Protein AF-D7G0R8-F1 (afdb_monomer)

Secondary structure (DSSP, 8-state):
---HHHHHHHHHHTT-HHHHHHHHHHHHT-HHHHHHHHTT-SS--EEEEEEGGGEEEEEE-SSPBPTT-EEEEE-HHHHGGGBHHHHHHHHHHH-HHHHHHHHHHHHHS-SS-HHHHHHHHHHHHHHHHHHHHHHHHHH---------S--------------TTHHHHHHHHHHHS-TTSPPPGGG--HHHHHTTTT-HHHHHHHHHHHHHHHHHHHHTT-TT--TT--------BTTB---TTS--HHHHHHHHHHHHHH-EE-TTS-SEE--TTGGGPEE-S-SSS--EESSSSS--EEEEEETTTTEEEEEESS-B--------

InterPro domains:
  IPR046341 SET domain superfamily [SSF82199] (47-321)
  IPR050600 SETD3/SETD6 methyltransferase [PTHR13271] (59-321)

Solvent-accessible surface area (backbone atoms only — not comparable to full-atom values): 18578 Å² total; per-residue (Å²): 135,80,57,36,53,57,50,34,40,50,49,30,39,75,75,37,72,38,38,27,44,30,31,47,35,48,62,70,76,25,62,58,38,55,52,52,33,53,72,63,32,87,60,42,31,51,33,68,42,80,41,79,62,70,28,49,30,30,30,37,23,86,49,62,47,47,53,72,37,64,60,45,45,44,37,43,89,69,22,44,88,45,17,14,61,47,33,41,54,49,32,56,76,70,37,45,69,58,49,54,49,44,42,55,47,39,57,69,67,71,82,62,65,32,85,63,51,34,33,53,52,37,28,23,49,52,54,47,55,50,51,47,53,47,46,57,72,73,64,53,73,76,77,81,70,75,84,75,88,84,76,86,73,76,81,73,72,76,72,65,77,72,64,75,59,51,24,54,54,45,42,57,50,55,53,69,65,39,88,72,38,80,66,50,67,61,66,52,49,71,78,58,45,57,78,30,75,90,42,76,60,40,60,51,36,51,52,50,32,51,53,54,44,49,49,48,29,59,74,70,66,61,74,89,67,70,100,78,71,90,75,79,78,64,66,79,45,86,92,50,78,56,62,84,79,77,72,52,63,65,53,51,39,47,37,42,40,50,47,74,77,41,37,47,75,48,88,80,71,77,44,51,22,40,40,74,76,64,54,28,47,37,80,14,74,50,75,98,68,79,24,25,11,59,60,96,50,47,38,36,25,36,73,47,70,40,76,91,74,53,24,41,35,34,27,24,71,37,70,38,72,38,54,78,73,76,85,127

Foldseek 3Di:
DDQQVLVLLVLLCVADDLSVLVSVLCVPQPPVQSVVQSVLDSHQQWHWDQDAQLGIAIAGAQDWDAAFRFRGKFFCSQWVLFFLVSLLVVCVVQPVVLLVQLLVLLVPLPPDDSVFVSSLLSSLVSLQVLVQVLCCLPPPDPPCPDDPDDDDPPPPPPVVPRDSCVSVSVSLVVSQPRPSYDHQLLLDDPVRLVVCVPPPVSVVSVSVNVSLLSSVCSSLVVPDDDPDDPPQPFPPDPPDRPPSPGADSNSSSSSSSSQVQQWDAAVLLSGTGHRPPVSSFDAAADDDARATDNPPHHRQWHWHADNVRSIIIIGGNRIGHHPPPPDD

Mean predicted aligned error: 10.25 Å

Structure (mmCIF, N/CA/C/O backbone):
data_AF-D7G0R8-F1
#
_entry.id   AF-D7G0R8-F1
#
loop_
_atom_site.group_PDB
_atom_site.id
_atom_site.type_symbol
_atom_site.label_atom_id
_atom_site.label_alt_id
_atom_site.label_comp_id
_atom_site.label_asym_id
_atom_site.label_entity_id
_atom_site.label_seq_id
_atom_site.pdbx_PDB_ins_code
_atom_site.Cartn_x
_atom_site.Cartn_y
_atom_site.Cartn_z
_atom_site.occupancy
_atom_site.B_iso_or_equiv
_atom_site.auth_seq_id
_atom_site.auth_comp_id
_atom_site.auth_asym_id
_atom_site.auth_atom_id
_atom_site.pdbx_PDB_model_num
ATOM 1 N N . MET A 1 1 ? -11.838 -16.831 27.123 1.00 48.09 1 MET A N 1
ATOM 2 C CA . MET A 1 1 ? -12.321 -15.701 26.299 1.00 48.09 1 MET A CA 1
ATOM 3 C C . MET A 1 1 ? -11.105 -15.094 25.609 1.00 48.09 1 MET A C 1
ATOM 5 O O . MET A 1 1 ? -10.097 -14.931 26.282 1.00 48.09 1 MET A O 1
ATOM 9 N N . GLY A 1 2 ? -11.125 -14.890 24.288 1.00 57.91 2 GLY A N 1
ATOM 10 C CA . GLY A 1 2 ? -9.989 -14.291 23.564 1.00 57.91 2 GLY A CA 1
ATOM 11 C C . GLY A 1 2 ? -9.926 -12.772 23.756 1.00 57.91 2 GLY A C 1
ATOM 12 O O . GLY A 1 2 ? -10.962 -12.159 24.001 1.00 57.91 2 GLY A O 1
ATOM 13 N N . THR A 1 3 ? -8.737 -12.167 23.645 1.00 69.56 3 THR A N 1
ATOM 14 C CA . THR A 1 3 ? -8.584 -10.699 23.674 1.00 69.56 3 THR A CA 1
ATOM 15 C C . THR A 1 3 ? -9.305 -10.062 22.474 1.00 69.56 3 THR A C 1
ATOM 17 O O . THR A 1 3 ? -9.367 -10.681 21.407 1.00 69.56 3 THR A O 1
ATOM 20 N N . PRO A 1 4 ? -9.864 -8.846 22.576 1.00 63.88 4 PRO A N 1
ATOM 21 C CA . PRO A 1 4 ? -10.607 -8.254 21.457 1.00 63.88 4 PRO A CA 1
ATOM 22 C C . PRO A 1 4 ? -9.809 -7.995 20.181 1.00 63.88 4 PRO A C 1
ATOM 24 O O . PRO A 1 4 ? -10.380 -8.095 19.098 1.00 63.88 4 PRO A O 1
ATOM 27 N N . VAL A 1 5 ? -8.488 -7.804 20.266 1.00 68.44 5 VAL A N 1
ATOM 28 C CA . VAL A 1 5 ? -7.611 -7.815 19.080 1.00 68.44 5 VAL A CA 1
ATOM 29 C C . VAL A 1 5 ? -7.695 -9.169 18.364 1.00 68.44 5 VAL A C 1
ATOM 31 O O . VAL A 1 5 ? -7.869 -9.224 17.150 1.00 68.44 5 VAL A O 1
ATOM 34 N N . ARG A 1 6 ? -7.665 -10.286 19.105 1.00 73.12 6 ARG A N 1
ATOM 35 C CA . ARG A 1 6 ? -7.832 -11.633 18.528 1.00 73.12 6 ARG A CA 1
ATOM 36 C C . ARG A 1 6 ? -9.224 -11.845 17.951 1.00 73.12 6 ARG A C 1
ATOM 38 O O . ARG A 1 6 ? -9.353 -12.577 16.977 1.00 73.12 6 ARG A O 1
ATOM 45 N N . ALA A 1 7 ? -10.255 -11.222 18.522 1.00 69.94 7 ALA A N 1
ATOM 46 C CA . ALA A 1 7 ? -11.600 -11.260 17.956 1.00 69.94 7 ALA A CA 1
ATOM 47 C C . ALA A 1 7 ? -11.674 -10.487 16.627 1.00 69.94 7 ALA A C 1
ATOM 49 O O . ALA A 1 7 ? -12.234 -11.003 15.664 1.00 69.94 7 ALA A O 1
ATOM 50 N N . ALA A 1 8 ? -11.060 -9.302 16.536 1.00 68.06 8 ALA A N 1
ATOM 51 C CA . ALA A 1 8 ? -10.985 -8.521 15.300 1.00 68.06 8 ALA A CA 1
ATOM 52 C C . ALA A 1 8 ? -10.169 -9.233 14.206 1.00 68.06 8 ALA A C 1
ATOM 54 O O . ALA A 1 8 ? -10.613 -9.330 13.062 1.00 68.06 8 ALA A O 1
ATOM 55 N N . VAL A 1 9 ? -9.030 -9.829 14.569 1.00 74.75 9 VAL A N 1
ATOM 56 C CA . VAL A 1 9 ? -8.251 -10.707 13.680 1.00 74.75 9 VAL A CA 1
ATOM 57 C C . VAL A 1 9 ? -9.045 -11.970 13.315 1.00 74.75 9 VAL A C 1
ATOM 59 O O . VAL A 1 9 ? -8.986 -12.442 12.187 1.00 74.75 9 VAL A O 1
ATOM 62 N N . GLY A 1 10 ? -9.863 -12.496 14.227 1.00 71.50 10 GLY A N 1
ATOM 63 C CA . GLY A 1 10 ? -10.796 -13.584 13.938 1.00 71.50 10 GLY A CA 1
ATOM 64 C C . GLY A 1 10 ? -11.843 -13.210 12.885 1.00 71.50 10 GLY A C 1
ATOM 65 O O . GLY A 1 10 ? -12.133 -14.024 12.016 1.00 71.50 10 GLY A O 1
ATOM 66 N N . ARG A 1 11 ? -12.358 -11.973 12.909 1.00 75.69 11 ARG A N 1
ATOM 67 C CA . ARG A 1 11 ? -13.319 -11.471 11.910 1.00 75.69 11 ARG A CA 1
ATOM 68 C C . ARG A 1 11 ? -12.703 -11.305 10.523 1.00 75.69 11 ARG A C 1
ATOM 70 O O . ARG A 1 11 ? -13.390 -11.583 9.549 1.00 75.69 11 ARG A O 1
ATOM 77 N N . LEU A 1 12 ? -11.415 -10.953 10.419 1.00 78.75 12 LEU A N 1
ATOM 78 C CA . LEU A 1 12 ? -10.703 -10.976 9.131 1.00 78.75 12 LEU A CA 1
ATOM 79 C C . LEU A 1 12 ? -10.803 -12.350 8.454 1.00 78.75 12 LEU A C 1
ATOM 81 O O . LEU A 1 12 ? -10.994 -12.415 7.245 1.00 78.75 12 LEU A O 1
ATOM 85 N N . ARG A 1 13 ? -10.737 -13.450 9.221 1.00 79.81 13 ARG A N 1
ATOM 86 C CA . ARG A 1 13 ? -10.834 -14.809 8.658 1.00 79.81 13 ARG A CA 1
ATOM 87 C C . ARG A 1 13 ? -12.159 -15.075 7.947 1.00 79.81 13 ARG A C 1
ATOM 89 O O . ARG A 1 13 ? -12.192 -15.877 7.021 1.00 79.81 13 ARG A O 1
ATOM 96 N N . ALA A 1 14 ? -13.230 -14.394 8.352 1.00 79.81 14 ALA A N 1
ATOM 97 C CA . ALA A 1 14 ? -14.544 -14.541 7.739 1.00 79.81 14 ALA A CA 1
ATOM 98 C C . ALA A 1 14 ? -14.659 -13.848 6.368 1.00 79.81 14 ALA A C 1
ATOM 100 O O . ALA A 1 14 ? -15.627 -14.091 5.656 1.00 79.81 14 ALA A O 1
ATOM 101 N N . LEU A 1 15 ? -13.690 -13.007 5.977 1.00 79.31 15 LEU A N 1
ATOM 102 C CA . LEU A 1 15 ? -13.752 -12.248 4.721 1.00 79.31 15 LEU A CA 1
ATOM 103 C C . LEU A 1 15 ? -13.270 -13.036 3.492 1.00 79.31 15 LEU A C 1
ATOM 105 O O . LEU A 1 15 ? -13.460 -12.570 2.373 1.00 79.31 15 LEU A O 1
ATOM 109 N N . GLY A 1 16 ? -12.653 -14.207 3.683 1.00 81.94 16 GLY A N 1
ATOM 110 C CA . GLY A 1 16 ? -12.165 -15.056 2.594 1.00 81.94 16 GLY A CA 1
ATOM 111 C C . GLY A 1 16 ? -10.819 -15.727 2.893 1.00 81.94 16 GLY A C 1
ATOM 112 O O . GLY A 1 16 ? -10.212 -15.481 3.940 1.00 81.94 16 GLY A O 1
ATOM 113 N N . PRO A 1 17 ? -10.314 -16.577 1.979 1.00 78.69 17 PRO A N 1
ATOM 114 C CA . PRO A 1 17 ? -9.100 -17.364 2.201 1.00 78.69 17 PRO A CA 1
ATOM 115 C C . PRO A 1 17 ? -7.839 -16.500 2.352 1.00 78.69 17 PRO A C 1
ATOM 117 O O . PRO A 1 17 ? -7.045 -16.742 3.263 1.00 78.69 17 PRO A O 1
ATOM 120 N N . HIS A 1 18 ? -7.668 -15.457 1.530 1.00 80.38 18 HIS A N 1
ATOM 121 C CA . HIS A 1 18 ? -6.533 -14.533 1.652 1.00 80.38 18 HIS A CA 1
ATOM 122 C C . HIS A 1 18 ? -6.604 -13.715 2.946 1.00 80.38 18 HIS A C 1
ATOM 124 O O . HIS A 1 18 ? -5.601 -13.576 3.647 1.00 80.38 18 HIS A O 1
ATOM 130 N N . ALA A 1 19 ? -7.803 -13.266 3.331 1.00 83.06 19 ALA A N 1
ATOM 131 C CA . ALA A 1 19 ? -8.023 -12.560 4.591 1.00 83.06 19 ALA A CA 1
ATOM 132 C C . ALA A 1 19 ? -7.752 -13.448 5.813 1.00 83.06 19 ALA A C 1
ATOM 134 O O . ALA A 1 19 ? -7.160 -12.992 6.793 1.00 83.06 19 ALA A O 1
ATOM 135 N N . SER A 1 20 ? -8.100 -14.736 5.731 1.00 80.12 20 SER A N 1
ATOM 136 C CA . SER A 1 20 ? -7.760 -15.719 6.758 1.00 80.12 20 SER A CA 1
ATOM 137 C C . SER A 1 20 ? -6.258 -15.943 6.865 1.00 80.12 20 SER A C 1
ATOM 139 O O . SER A 1 20 ? -5.714 -15.873 7.966 1.00 80.12 20 SER A O 1
ATOM 141 N N . GLY A 1 21 ? -5.568 -16.140 5.740 1.00 82.38 21 GLY A N 1
ATOM 142 C CA . GLY A 1 21 ? -4.112 -16.251 5.751 1.00 82.38 21 GLY A CA 1
ATOM 143 C C . GLY A 1 21 ? -3.446 -14.992 6.318 1.00 82.38 21 GLY A C 1
ATOM 144 O O . GLY A 1 21 ? -2.457 -15.086 7.040 1.00 82.38 21 GLY A O 1
ATOM 145 N N . PHE A 1 22 ? -3.992 -13.804 6.039 1.00 85.75 22 PHE A N 1
ATOM 14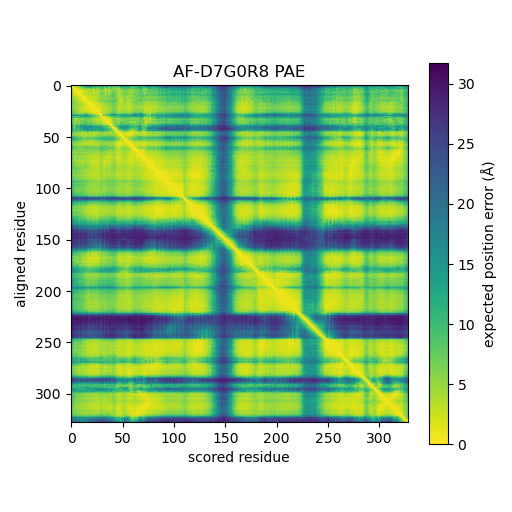6 C CA . PHE A 1 22 ? -3.450 -12.542 6.544 1.00 85.75 22 PHE A CA 1
ATOM 147 C C . PHE A 1 22 ? -3.686 -12.370 8.044 1.00 85.75 22 PHE A C 1
ATOM 149 O O . PHE A 1 22 ? -2.792 -11.929 8.765 1.00 85.75 22 PHE A O 1
ATOM 156 N N . ALA A 1 23 ? -4.844 -12.794 8.547 1.00 82.88 23 ALA A N 1
ATOM 157 C CA . ALA A 1 23 ? -5.108 -12.873 9.978 1.00 82.88 23 ALA A CA 1
ATOM 158 C C . ALA A 1 23 ? -4.114 -13.803 10.696 1.00 82.88 23 ALA A C 1
ATOM 160 O O . ALA A 1 23 ? -3.628 -13.486 11.787 1.00 82.88 23 ALA A O 1
ATOM 161 N N . ASP A 1 24 ? -3.774 -14.932 10.072 1.00 80.56 24 ASP A N 1
ATOM 162 C CA . ASP A 1 24 ? -2.769 -15.859 10.589 1.00 80.56 24 ASP A CA 1
ATOM 163 C C . ASP A 1 24 ? -1.362 -15.253 10.515 1.00 80.56 24 ASP A C 1
ATOM 165 O O . ASP A 1 24 ? -0.614 -15.339 11.488 1.00 80.56 24 ASP A O 1
ATOM 169 N N . TYR A 1 25 ? -1.025 -14.536 9.437 1.00 82.06 25 TYR A N 1
ATOM 170 C CA . TYR A 1 25 ? 0.220 -13.769 9.334 1.00 82.06 25 TYR A CA 1
ATOM 171 C C . TYR A 1 25 ? 0.365 -12.760 10.480 1.00 82.06 25 TYR A C 1
ATOM 173 O O . TYR A 1 25 ? 1.386 -12.776 11.172 1.00 82.06 25 TYR A O 1
ATOM 181 N N . LEU A 1 26 ? -0.668 -11.949 10.737 1.00 81.19 26 LEU A N 1
ATOM 182 C CA . LEU A 1 26 ? -0.690 -10.991 11.847 1.00 81.19 26 LEU A CA 1
ATOM 183 C C . LEU A 1 26 ? -0.623 -11.679 13.223 1.00 81.19 26 LEU A C 1
ATOM 185 O O . LEU A 1 26 ? -0.097 -11.123 14.182 1.00 81.19 26 LEU A O 1
ATOM 189 N N . SER A 1 27 ? -1.139 -12.903 13.343 1.00 75.00 27 SER A N 1
ATOM 190 C CA . SER A 1 27 ? -1.113 -13.652 14.605 1.00 75.00 27 SER A CA 1
ATOM 191 C C . SER A 1 27 ? 0.239 -14.323 14.872 1.00 75.00 27 SER A C 1
ATOM 193 O O . SER A 1 27 ? 0.693 -14.371 16.017 1.00 75.00 27 SER A O 1
ATOM 195 N N . CYS A 1 28 ? 0.875 -14.867 13.833 1.00 71.94 28 CYS A N 1
ATOM 196 C CA . CYS A 1 28 ? 2.068 -15.705 13.942 1.00 71.94 28 CYS A CA 1
ATOM 197 C C . CYS A 1 28 ? 3.370 -14.916 13.798 1.00 71.94 28 CYS A C 1
ATOM 199 O O . CYS A 1 28 ? 4.315 -15.154 14.550 1.00 71.94 28 CYS A O 1
ATOM 201 N N . ASN A 1 29 ? 3.432 -13.981 12.849 1.00 64.75 29 ASN A N 1
ATOM 202 C CA . ASN A 1 29 ? 4.682 -13.307 12.489 1.00 64.75 29 ASN A CA 1
ATOM 203 C C . ASN A 1 29 ? 4.886 -11.996 13.239 1.00 64.75 29 ASN A C 1
ATOM 205 O O . ASN A 1 29 ? 5.984 -11.446 13.257 1.00 64.75 29 ASN A O 1
ATOM 209 N N . THR A 1 30 ? 3.844 -11.493 13.895 1.00 62.12 30 THR A N 1
ATOM 210 C CA . THR A 1 30 ? 3.886 -10.180 14.519 1.00 62.12 30 THR A CA 1
ATOM 211 C C . THR A 1 30 ? 3.282 -10.272 15.915 1.00 62.12 30 THR A C 1
ATOM 213 O O . THR A 1 30 ? 2.297 -9.623 16.249 1.00 62.12 30 THR A O 1
ATOM 216 N N . LYS A 1 31 ? 3.956 -11.019 16.808 1.00 65.69 31 LYS A N 1
ATOM 217 C CA . LYS A 1 31 ? 3.723 -10.906 18.266 1.00 65.69 31 LYS A CA 1
ATOM 218 C C . LYS A 1 31 ? 3.664 -9.435 18.697 1.00 65.69 31 LYS A C 1
ATOM 220 O O . LYS A 1 31 ? 2.847 -9.072 19.531 1.00 65.69 31 LYS A O 1
ATOM 225 N N . GLY A 1 32 ? 4.484 -8.595 18.059 1.00 66.81 32 GLY A N 1
ATOM 226 C CA . GLY A 1 32 ? 4.461 -7.147 18.225 1.00 66.81 32 GLY A CA 1
ATOM 227 C C . GLY A 1 32 ? 3.170 -6.464 17.761 1.00 66.81 32 GLY A C 1
ATOM 228 O O . GLY A 1 32 ? 2.811 -5.472 18.368 1.00 66.81 32 GLY A O 1
ATOM 229 N N . PHE A 1 33 ? 2.460 -6.952 16.738 1.00 78.44 33 PHE A N 1
ATOM 230 C CA . PHE A 1 33 ? 1.178 -6.378 16.309 1.00 78.44 33 PHE A CA 1
ATOM 231 C C . PHE A 1 33 ? 0.087 -6.661 17.338 1.00 78.44 33 PHE A C 1
ATOM 233 O O . PHE A 1 33 ? -0.571 -5.728 17.786 1.00 78.44 33 PHE A O 1
ATOM 240 N N . LEU A 1 34 ? -0.075 -7.919 17.764 1.00 76.62 34 LEU A N 1
ATOM 241 C CA . LEU A 1 34 ? -1.048 -8.247 18.809 1.00 76.62 34 LEU A CA 1
ATOM 242 C C . LEU A 1 34 ? -0.718 -7.511 20.112 1.00 76.62 34 LEU A C 1
ATOM 244 O O . LEU A 1 34 ? -1.582 -6.823 20.639 1.00 76.62 34 LEU A O 1
ATOM 248 N N . ALA A 1 35 ? 0.537 -7.563 20.571 1.00 75.19 35 ALA A N 1
ATOM 249 C CA . ALA A 1 35 ? 0.954 -6.887 21.799 1.00 75.19 35 ALA A CA 1
ATOM 250 C C . ALA A 1 35 ? 0.784 -5.359 21.719 1.00 75.19 35 ALA A C 1
ATOM 252 O O . ALA A 1 35 ? 0.208 -4.761 22.622 1.00 75.19 35 ALA A O 1
ATOM 253 N N . ALA A 1 36 ? 1.215 -4.722 20.621 1.00 72.38 36 ALA A N 1
ATOM 254 C CA . ALA A 1 36 ? 1.102 -3.269 20.472 1.00 72.38 36 ALA A CA 1
ATOM 255 C C . ALA A 1 36 ? -0.351 -2.787 20.475 1.00 72.38 36 ALA A C 1
ATOM 257 O O . ALA A 1 36 ? -0.595 -1.656 20.886 1.00 72.38 36 ALA A O 1
ATOM 258 N N . ASN A 1 37 ? -1.295 -3.617 20.019 1.00 77.06 37 ASN A N 1
ATOM 259 C CA . ASN A 1 37 ? -2.714 -3.272 19.965 1.00 77.06 37 ASN A CA 1
ATOM 260 C C . ASN A 1 37 ? -3.510 -3.751 21.189 1.00 77.06 37 ASN A C 1
ATOM 262 O O . ASN A 1 37 ? -4.550 -3.170 21.482 1.00 77.06 37 ASN A O 1
ATOM 266 N N . GLU A 1 38 ? -3.029 -4.751 21.935 1.00 77.38 38 GLU A N 1
ATOM 267 C CA . GLU A 1 38 ? -3.592 -5.127 23.243 1.00 77.38 38 GLU A CA 1
ATOM 268 C C . GLU A 1 38 ? -3.424 -3.988 24.268 1.00 77.38 38 GLU A C 1
ATOM 270 O O . GLU A 1 38 ? -4.281 -3.807 25.127 1.00 77.38 38 GLU A O 1
ATOM 275 N N . GLU A 1 39 ? -2.379 -3.164 24.130 1.00 71.31 39 GLU A N 1
ATOM 276 C CA . GLU A 1 39 ? -2.154 -1.964 24.953 1.00 71.31 39 GLU A CA 1
ATOM 277 C C . GLU A 1 39 ? -3.108 -0.798 24.648 1.00 71.31 39 GLU A C 1
ATOM 279 O O . GLU A 1 39 ? -3.275 0.088 25.483 1.00 71.31 39 GLU A O 1
ATOM 284 N N . ILE A 1 40 ? -3.696 -0.753 23.448 1.00 63.88 40 ILE A N 1
ATOM 285 C CA . ILE A 1 40 ? -4.511 0.389 23.002 1.00 63.88 40 ILE A CA 1
ATOM 286 C C . ILE A 1 40 ? -5.874 0.387 23.698 1.00 63.88 40 ILE A C 1
ATOM 288 O O . ILE A 1 40 ? -6.413 1.444 24.011 1.00 63.88 40 ILE A O 1
ATOM 292 N N . SER A 1 41 ? -6.437 -0.792 23.968 1.00 58.75 41 SER A N 1
ATOM 293 C CA . SER A 1 41 ? -7.666 -0.936 24.746 1.00 58.75 41 SER A CA 1
ATOM 294 C C . SER A 1 41 ? -7.948 -2.406 25.041 1.00 58.75 41 SER A C 1
ATOM 296 O O . SER A 1 41 ? -7.686 -3.277 24.210 1.00 58.75 41 SER A O 1
ATOM 298 N N . GLU A 1 42 ? -8.646 -2.666 26.149 1.00 58.81 42 GLU A N 1
ATOM 299 C CA . GLU A 1 42 ? -9.321 -3.947 26.378 1.00 58.81 42 GLU A CA 1
ATOM 300 C C . GLU A 1 42 ? -10.327 -4.285 25.270 1.00 58.81 42 GLU A C 1
ATOM 302 O O . GLU A 1 42 ? -10.692 -5.443 25.156 1.00 58.81 42 GLU A O 1
ATOM 307 N N . SER A 1 43 ? -10.752 -3.329 24.431 1.00 58.28 43 SER A N 1
ATOM 308 C CA . SER A 1 43 ? -11.623 -3.546 23.269 1.00 58.28 43 SER A CA 1
ATOM 309 C C . SER A 1 43 ? -11.051 -2.867 22.021 1.00 58.28 43 SER A C 1
ATOM 311 O O . SER A 1 43 ? -11.230 -1.669 21.796 1.00 58.28 43 SER A O 1
ATOM 313 N N . PHE A 1 44 ? -10.327 -3.641 21.210 1.00 64.75 44 PHE A N 1
ATOM 314 C CA . PHE A 1 44 ? -9.798 -3.190 19.924 1.00 64.75 44 PHE A CA 1
ATOM 315 C C . PHE A 1 44 ? -10.932 -2.615 19.057 1.00 64.75 44 PHE A C 1
ATOM 317 O O . PHE A 1 44 ? -11.878 -3.348 18.746 1.00 64.75 44 PHE A O 1
ATOM 324 N N . PRO A 1 45 ? -10.885 -1.320 18.697 1.00 68.44 45 PRO A N 1
ATOM 325 C CA . PRO A 1 45 ? -12.044 -0.631 18.152 1.00 68.44 45 PRO A CA 1
ATOM 326 C C . PRO A 1 45 ? -12.132 -0.723 16.635 1.00 68.44 45 PRO A C 1
ATOM 328 O O . PRO A 1 45 ? -12.997 -0.067 16.081 1.00 68.44 45 PRO A O 1
ATOM 331 N N . LEU A 1 46 ? -11.264 -1.465 15.943 1.00 83.25 46 LEU A N 1
ATOM 332 C CA . LEU A 1 46 ? -11.284 -1.520 14.482 1.00 83.25 46 LEU A CA 1
ATOM 333 C C . LEU A 1 46 ? -11.618 -2.915 13.972 1.00 83.25 46 LEU A C 1
ATOM 335 O O . LEU A 1 46 ? -11.110 -3.924 14.459 1.00 83.25 46 LEU A O 1
ATOM 339 N N . VAL A 1 47 ? -12.476 -2.969 12.962 1.00 82.94 47 VAL A N 1
ATOM 340 C CA . VAL A 1 47 ? -12.813 -4.200 12.251 1.00 82.94 47 VAL A CA 1
ATOM 341 C C . VAL A 1 47 ? -12.678 -3.933 10.762 1.00 82.94 47 VAL A C 1
ATOM 343 O O . VAL A 1 47 ? -13.194 -2.941 10.257 1.00 82.94 47 VAL A O 1
ATOM 346 N N . ALA A 1 48 ? -11.980 -4.820 10.060 1.00 86.19 48 ALA A N 1
ATOM 347 C CA . ALA A 1 48 ? -11.929 -4.786 8.608 1.00 86.19 48 ALA A CA 1
ATOM 348 C C . ALA A 1 48 ? -13.193 -5.432 8.023 1.00 86.19 48 ALA A C 1
ATOM 350 O O . ALA A 1 48 ? -13.645 -6.468 8.516 1.00 86.19 48 ALA A O 1
ATOM 351 N N . ARG A 1 49 ? -13.738 -4.845 6.959 1.00 84.56 49 ARG A N 1
ATOM 352 C CA . ARG A 1 49 ? -14.907 -5.352 6.227 1.00 84.56 49 ARG A CA 1
ATOM 353 C C . ARG A 1 49 ? -14.696 -5.181 4.729 1.00 84.56 49 ARG A C 1
ATOM 355 O O . ARG A 1 49 ? -13.996 -4.266 4.301 1.00 84.56 49 ARG A O 1
ATOM 362 N N . ARG A 1 50 ? -15.322 -6.040 3.926 1.00 81.19 50 ARG A N 1
ATOM 363 C CA . ARG A 1 50 ? -15.424 -5.840 2.477 1.00 81.19 50 ARG A CA 1
ATOM 364 C C . ARG A 1 50 ? -16.476 -4.764 2.185 1.00 81.19 50 ARG A C 1
ATOM 366 O O . ARG A 1 50 ? -17.588 -4.832 2.700 1.00 81.19 50 ARG A O 1
ATOM 373 N N . SER A 1 51 ? -16.124 -3.773 1.381 1.00 73.56 51 SER A N 1
ATOM 374 C CA . SER A 1 51 ? -16.959 -2.633 1.012 1.00 73.56 51 SER A CA 1
ATOM 375 C C . SER A 1 51 ? -17.029 -2.546 -0.510 1.00 73.56 51 SER A C 1
ATOM 377 O O . SER A 1 51 ? -16.247 -1.816 -1.106 1.00 73.56 51 SER A O 1
ATOM 379 N N . GLY A 1 52 ? -17.935 -3.321 -1.125 1.00 71.75 52 GLY A N 1
ATOM 380 C CA . GLY A 1 52 ? -18.253 -3.313 -2.567 1.00 71.75 52 GLY A CA 1
ATOM 381 C C . GLY A 1 52 ? -17.121 -2.821 -3.482 1.00 71.75 52 GLY A C 1
ATOM 382 O O . GLY A 1 52 ? -16.027 -3.385 -3.486 1.00 71.75 52 GLY A O 1
ATOM 383 N N . ALA A 1 53 ? -17.372 -1.710 -4.182 1.00 69.06 53 ALA A N 1
ATOM 384 C CA . ALA A 1 53 ? -16.440 -1.080 -5.123 1.00 69.06 53 ALA A CA 1
ATOM 385 C C . ALA A 1 53 ? -15.147 -0.503 -4.497 1.00 69.06 53 ALA A C 1
ATOM 387 O O . ALA A 1 53 ? -14.207 -0.189 -5.220 1.00 69.06 53 ALA A O 1
ATOM 388 N N . LYS A 1 54 ? -15.073 -0.344 -3.167 1.00 73.50 54 LYS A N 1
ATOM 389 C CA . LYS A 1 54 ? -13.893 0.172 -2.442 1.00 73.50 54 LYS A CA 1
ATOM 390 C C . LYS A 1 54 ? -12.957 -0.946 -1.954 1.00 73.50 54 LYS A C 1
ATOM 392 O O . LYS A 1 54 ? -11.915 -0.668 -1.366 1.00 73.50 54 LYS A O 1
ATOM 397 N N . GLY A 1 55 ? -13.305 -2.217 -2.167 1.00 83.75 55 GLY A N 1
ATOM 398 C CA . GLY A 1 55 ? -12.502 -3.352 -1.713 1.00 83.75 55 GLY A CA 1
ATOM 399 C C . GLY A 1 55 ? -12.632 -3.582 -0.207 1.00 83.75 55 GLY A C 1
ATOM 400 O O . GLY A 1 55 ? -13.638 -4.124 0.240 1.00 83.75 55 GLY A O 1
ATOM 401 N N . TYR A 1 56 ? -11.626 -3.200 0.582 1.00 86.06 56 TYR A N 1
ATOM 402 C CA . TYR A 1 56 ? -11.619 -3.370 2.043 1.00 86.06 56 TYR A CA 1
ATOM 403 C C . TYR A 1 56 ? -11.701 -2.012 2.749 1.00 86.06 56 TYR A C 1
ATOM 405 O O . TYR A 1 56 ? -11.134 -1.0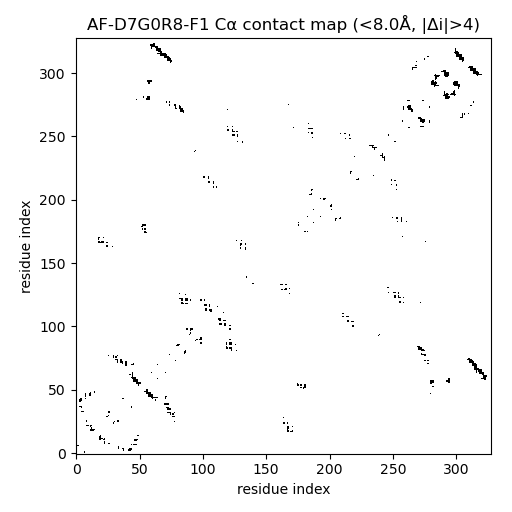33 2.281 1.00 86.06 56 TYR A O 1
ATOM 413 N N . GLY A 1 57 ? -12.411 -1.962 3.877 1.00 88.00 57 GLY A N 1
ATOM 414 C CA . GLY A 1 57 ? -12.575 -0.780 4.721 1.00 88.00 57 GLY A CA 1
ATOM 415 C C . GLY A 1 57 ? -12.334 -1.098 6.195 1.00 88.00 57 GLY A C 1
ATOM 416 O O . GLY A 1 57 ? -12.631 -2.210 6.638 1.00 88.00 57 GLY A O 1
ATOM 417 N N . LEU A 1 58 ? -11.838 -0.126 6.964 1.00 89.19 58 LEU A N 1
ATOM 418 C CA . LEU A 1 58 ? -11.834 -0.181 8.429 1.00 89.19 58 LEU A CA 1
ATOM 419 C C . LEU A 1 58 ? -13.075 0.501 8.999 1.00 89.19 58 LEU A C 1
ATOM 421 O O . LEU A 1 58 ? -13.455 1.585 8.562 1.00 89.19 58 LEU A O 1
ATOM 425 N N . LEU A 1 59 ? -13.662 -0.123 10.013 1.00 86.25 59 LEU A N 1
ATOM 426 C CA . LEU A 1 59 ? -14.878 0.321 10.681 1.00 86.25 59 LEU A CA 1
ATOM 427 C C . LEU A 1 59 ? -14.648 0.406 12.183 1.00 86.25 59 LEU A C 1
ATOM 429 O O . LEU A 1 59 ? -13.863 -0.373 12.733 1.00 86.25 59 LEU A O 1
ATOM 433 N N . CYS A 1 60 ? -15.359 1.315 12.851 1.00 84.81 60 CYS A N 1
ATOM 434 C CA . CYS A 1 60 ? -15.371 1.343 14.306 1.00 84.81 60 CYS A CA 1
ATOM 435 C C . CYS A 1 60 ? -16.198 0.153 14.813 1.00 84.81 60 CYS A C 1
ATOM 437 O O . CYS A 1 60 ? -17.363 -0.009 14.463 1.00 84.81 60 CYS A O 1
ATOM 439 N N . GLY A 1 61 ? -15.573 -0.717 15.597 1.00 78.19 61 GLY A N 1
ATOM 440 C CA . GLY A 1 61 ? -16.168 -1.898 16.196 1.00 78.19 61 GLY A CA 1
ATOM 441 C C . GLY A 1 61 ? -17.241 -1.554 17.236 1.00 78.19 61 GLY A C 1
ATOM 442 O O . GLY A 1 61 ? -17.718 -0.428 17.315 1.00 78.19 61 GLY A O 1
ATOM 443 N N . PRO A 1 62 ? -17.634 -2.511 18.090 1.00 74.69 62 PRO A N 1
ATOM 444 C CA . PRO A 1 62 ? -18.797 -2.350 18.967 1.00 74.69 62 PRO A CA 1
ATOM 445 C C . PRO A 1 62 ? -18.626 -1.287 20.064 1.00 74.69 62 PRO A C 1
ATOM 447 O O . PRO A 1 62 ? -19.605 -0.929 20.718 1.00 74.69 62 PRO A O 1
ATOM 450 N N . ARG A 1 63 ? -17.406 -0.782 20.289 1.00 83.25 63 ARG A N 1
ATOM 451 C CA . ARG A 1 63 ? -17.146 0.304 21.234 1.00 83.25 63 ARG A CA 1
ATOM 452 C C . ARG A 1 63 ? -16.936 1.619 20.469 1.00 83.25 63 ARG A C 1
ATOM 454 O O . ARG A 1 63 ? -16.089 1.634 19.580 1.00 83.25 63 ARG A O 1
ATOM 461 N N . PRO A 1 64 ? -17.597 2.723 20.869 1.00 85.31 64 PRO A N 1
ATOM 462 C CA . PRO A 1 64 ? -17.277 4.046 20.341 1.00 85.31 64 PRO A CA 1
ATOM 463 C C . PRO A 1 64 ? -15.822 4.435 20.619 1.00 85.31 64 PRO A C 1
ATOM 465 O O . PRO A 1 64 ? -15.309 4.185 21.715 1.00 85.31 64 PRO A O 1
ATOM 468 N N . ALA A 1 65 ? -15.195 5.119 19.668 1.00 88.69 65 ALA A N 1
ATOM 469 C CA . ALA A 1 65 ? -13.907 5.777 19.863 1.00 88.69 65 ALA A CA 1
ATOM 470 C C . ALA A 1 65 ? -14.098 7.234 20.293 1.00 88.69 65 ALA A C 1
ATOM 472 O O . ALA A 1 65 ? -15.035 7.895 19.842 1.00 88.69 65 ALA A O 1
ATOM 473 N N . ARG A 1 66 ? -13.208 7.745 21.146 1.00 90.31 66 ARG A N 1
ATOM 474 C CA . ARG A 1 66 ? -13.192 9.162 21.539 1.00 90.31 66 ARG A CA 1
ATOM 475 C C . ARG A 1 66 ? -12.194 9.959 20.711 1.00 90.31 66 ARG A C 1
ATOM 477 O O . ARG A 1 66 ? -11.177 9.423 20.285 1.00 90.31 66 ARG A O 1
ATOM 484 N N . ALA A 1 67 ? -12.438 11.254 20.543 1.00 91.19 67 ALA A N 1
ATOM 485 C CA . ALA A 1 67 ? -11.475 12.163 19.931 1.00 91.19 67 ALA A CA 1
ATOM 486 C C . ALA A 1 67 ? -10.098 12.087 20.628 1.00 91.19 67 ALA A C 1
ATOM 488 O O . ALA A 1 67 ? -10.005 12.074 21.857 1.00 91.19 67 ALA A O 1
ATOM 489 N N . GLY A 1 68 ? -9.026 12.038 19.835 1.00 90.44 68 GLY A N 1
ATOM 490 C CA . GLY A 1 68 ? -7.634 11.901 20.274 1.00 90.44 68 GLY A CA 1
ATOM 491 C C . GLY A 1 68 ? -7.193 10.472 20.611 1.00 90.44 68 GLY A C 1
ATOM 492 O O . GLY A 1 68 ? -6.002 10.241 20.837 1.00 90.44 68 GLY A O 1
ATOM 493 N N . GLU A 1 69 ? -8.118 9.510 20.643 1.00 90.88 69 GLU A N 1
ATOM 494 C CA . GLU A 1 69 ? -7.822 8.119 20.981 1.00 90.88 69 GLU A CA 1
ATOM 495 C C . GLU A 1 69 ? -7.023 7.426 19.867 1.00 90.88 69 GLU A C 1
ATOM 497 O O . GLU A 1 69 ? -7.355 7.539 18.686 1.00 90.88 69 GLU A O 1
ATOM 502 N N . GLU A 1 70 ? -5.977 6.681 20.233 1.00 91.00 70 GLU A N 1
ATOM 503 C CA . GLU A 1 70 ? -5.313 5.765 19.302 1.00 91.00 70 GLU A CA 1
ATOM 504 C C . GLU A 1 70 ? -6.202 4.548 19.050 1.00 91.00 70 GLU A C 1
ATOM 506 O O . GLU A 1 70 ? -6.738 3.954 19.977 1.00 91.00 70 GLU A O 1
ATOM 511 N N . LEU A 1 71 ? -6.352 4.167 17.786 1.00 89.19 71 LEU A N 1
ATOM 512 C CA . LEU A 1 71 ? -7.222 3.072 17.355 1.00 89.19 71 LEU A CA 1
ATOM 513 C C . LEU A 1 71 ? -6.431 1.881 16.813 1.00 89.19 71 LEU A C 1
ATOM 515 O O . LEU A 1 71 ? -6.912 0.750 16.852 1.00 89.19 71 LEU A O 1
ATOM 519 N N . LEU A 1 72 ? -5.229 2.141 16.296 1.00 90.62 72 LEU A N 1
ATOM 520 C CA . LEU A 1 72 ? -4.339 1.151 15.699 1.00 90.62 72 LEU A CA 1
ATOM 521 C C . LEU A 1 72 ? -2.884 1.557 15.908 1.00 90.62 72 LEU A C 1
ATOM 523 O O . LEU A 1 72 ? -2.543 2.729 15.750 1.00 90.62 72 LEU A O 1
ATOM 527 N N . ARG A 1 73 ? -2.022 0.572 16.167 1.00 91.12 73 ARG A N 1
ATOM 528 C CA . ARG A 1 73 ? -0.561 0.688 16.085 1.00 91.12 73 ARG A CA 1
ATOM 529 C C . ARG A 1 73 ? -0.013 -0.408 15.179 1.00 91.12 73 ARG A C 1
ATOM 531 O O . ARG A 1 73 ? -0.228 -1.595 15.428 1.00 91.12 73 ARG A O 1
ATOM 538 N N . VAL A 1 74 ? 0.747 -0.028 14.159 1.00 90.81 74 VAL A N 1
ATOM 539 C CA . VAL A 1 74 ? 1.427 -0.964 13.259 1.00 90.81 74 VAL A CA 1
ATOM 540 C C . VAL A 1 74 ? 2.936 -0.906 13.520 1.00 90.81 74 VAL A C 1
ATOM 542 O O . VAL A 1 74 ? 3.577 0.095 13.194 1.00 90.81 74 VAL A O 1
ATOM 545 N N . PRO A 1 75 ? 3.531 -1.947 14.134 1.00 90.19 75 PRO A N 1
ATOM 546 C CA . PRO A 1 75 ? 4.954 -1.957 14.449 1.00 90.19 75 PRO A CA 1
ATOM 547 C C . PRO A 1 75 ? 5.853 -2.137 13.217 1.00 90.19 75 PRO A C 1
ATOM 549 O O . PRO A 1 75 ? 5.423 -2.761 12.244 1.00 90.19 75 PRO A O 1
ATOM 552 N N . PRO A 1 76 ? 7.131 -1.704 13.297 1.00 89.94 76 PRO A N 1
ATOM 553 C CA . PRO A 1 76 ? 8.116 -1.835 12.218 1.00 89.94 76 PRO A CA 1
ATOM 554 C C . PRO A 1 76 ? 8.173 -3.219 11.575 1.00 89.94 76 PRO A C 1
ATOM 556 O O . PRO A 1 76 ? 8.205 -3.337 10.357 1.00 89.94 76 PRO A O 1
ATOM 559 N N . ALA A 1 77 ? 8.120 -4.282 12.381 1.00 87.38 77 ALA A N 1
ATOM 560 C CA . ALA A 1 77 ? 8.183 -5.660 11.891 1.00 87.38 77 ALA A CA 1
ATOM 561 C C . ALA A 1 77 ? 7.053 -6.027 10.907 1.00 87.38 77 ALA A C 1
ATOM 563 O O . ALA A 1 77 ? 7.207 -6.972 10.140 1.00 87.38 77 ALA A O 1
ATOM 564 N N . VAL A 1 78 ? 5.925 -5.306 10.932 1.00 87.62 78 VAL A N 1
ATOM 565 C CA . VAL A 1 78 ? 4.791 -5.536 10.027 1.00 87.62 78 VAL A CA 1
ATOM 566 C C . VAL A 1 78 ? 4.978 -4.789 8.707 1.00 87.62 78 VAL A C 1
ATOM 568 O O . VAL A 1 78 ? 4.681 -5.361 7.664 1.00 87.62 78 VAL A O 1
ATOM 571 N N . TRP A 1 79 ? 5.441 -3.534 8.741 1.00 90.88 79 TRP A N 1
ATOM 572 C CA . TRP A 1 79 ? 5.419 -2.637 7.577 1.00 90.88 79 TRP A CA 1
ATOM 573 C C . TRP A 1 79 ? 6.781 -2.459 6.892 1.00 90.88 79 TRP A C 1
ATOM 575 O O . TRP A 1 79 ? 6.821 -2.300 5.676 1.00 90.88 79 TRP A O 1
ATOM 585 N N . LEU A 1 80 ? 7.904 -2.569 7.618 1.00 89.12 80 LEU A N 1
ATOM 586 C CA . LEU A 1 80 ? 9.248 -2.449 7.033 1.00 89.12 80 LEU A CA 1
ATOM 587 C C . LEU A 1 80 ? 9.493 -3.404 5.856 1.00 89.12 80 LEU A C 1
ATOM 589 O O . LEU A 1 80 ? 10.116 -2.972 4.894 1.00 89.12 80 LEU A O 1
ATOM 593 N N . PRO A 1 81 ? 9.009 -4.666 5.847 1.00 89.88 81 PRO A N 1
ATOM 594 C CA . PRO A 1 81 ? 9.179 -5.541 4.683 1.00 89.88 81 PRO A CA 1
ATOM 595 C C . PRO A 1 81 ? 8.515 -5.033 3.393 1.00 89.88 81 PRO A C 1
ATOM 597 O O . PRO A 1 81 ? 8.749 -5.611 2.332 1.00 89.88 81 PRO A O 1
ATOM 600 N N . TYR A 1 82 ? 7.683 -3.994 3.489 1.00 91.25 82 TYR A N 1
ATOM 601 C CA . TYR A 1 82 ? 6.937 -3.390 2.392 1.00 91.25 82 TYR A CA 1
ATOM 602 C C . TYR A 1 82 ? 7.248 -1.895 2.220 1.00 91.25 82 TYR A C 1
ATOM 604 O O . TYR A 1 82 ? 6.438 -1.171 1.641 1.00 91.25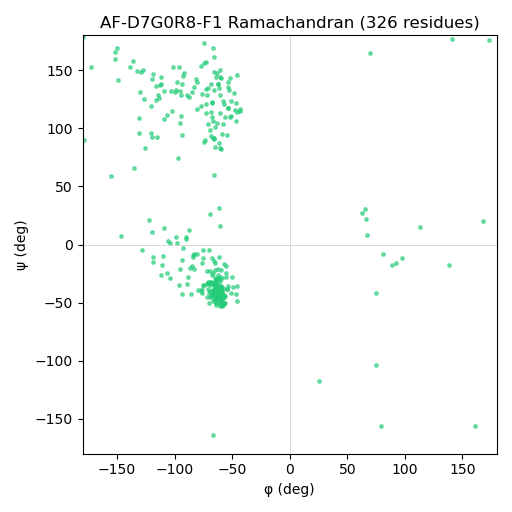 82 TYR A O 1
ATOM 612 N N . CYS A 1 83 ? 8.396 -1.415 2.716 1.00 93.31 83 CYS A N 1
ATOM 613 C CA . CYS A 1 83 ? 8.871 -0.058 2.444 1.00 93.31 83 CYS A CA 1
ATOM 614 C C . CYS A 1 83 ? 9.972 -0.022 1.380 1.00 93.31 83 CYS A C 1
ATOM 616 O O . CYS A 1 83 ? 10.730 -0.981 1.191 1.00 93.31 83 CYS A O 1
ATOM 618 N N . ALA A 1 84 ? 10.062 1.110 0.686 1.00 93.12 84 ALA A N 1
ATOM 619 C CA . ALA A 1 84 ? 11.011 1.316 -0.396 1.00 93.12 84 ALA A CA 1
ATOM 620 C C . ALA A 1 84 ? 12.470 1.178 0.064 1.00 93.12 84 ALA A C 1
ATOM 622 O O . ALA A 1 84 ? 13.275 0.546 -0.617 1.00 93.12 84 ALA A O 1
ATOM 623 N N . GLU A 1 85 ? 12.811 1.654 1.259 1.00 92.25 85 GLU A N 1
ATOM 624 C CA . GLU A 1 85 ? 14.175 1.605 1.803 1.00 92.25 85 GLU A CA 1
ATOM 625 C C . GLU A 1 85 ? 14.582 0.171 2.142 1.00 92.25 85 GLU A C 1
ATOM 627 O O . GLU A 1 85 ? 15.749 -0.204 2.023 1.00 92.25 85 GLU A O 1
ATOM 632 N N . ALA A 1 86 ? 13.638 -0.655 2.597 1.00 91.06 86 ALA A N 1
ATOM 633 C CA . ALA A 1 86 ? 13.901 -2.069 2.823 1.00 91.06 86 ALA A CA 1
ATOM 634 C C . ALA A 1 86 ? 14.096 -2.814 1.500 1.00 91.06 86 ALA A C 1
ATOM 636 O O . ALA A 1 86 ? 15.028 -3.613 1.404 1.00 91.06 86 ALA A O 1
ATOM 637 N N . ALA A 1 87 ? 13.277 -2.525 0.483 1.00 91.75 87 ALA A N 1
ATOM 638 C CA . ALA A 1 87 ? 13.443 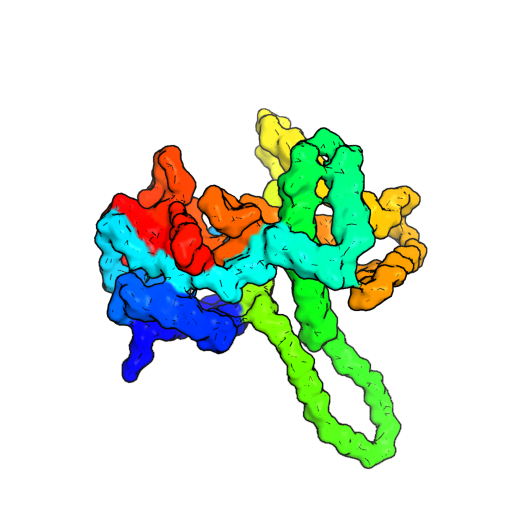-3.097 -0.852 1.00 91.75 87 ALA A CA 1
ATOM 639 C C . ALA A 1 87 ? 14.804 -2.717 -1.458 1.00 91.75 87 ALA A C 1
ATOM 641 O O . ALA A 1 87 ? 15.527 -3.588 -1.938 1.00 91.75 87 ALA A O 1
ATOM 642 N N . VAL A 1 88 ? 15.205 -1.446 -1.342 1.00 92.62 88 VAL A N 1
ATOM 643 C CA . VAL A 1 88 ? 16.526 -0.963 -1.771 1.00 92.62 88 VAL A CA 1
ATOM 644 C C . VAL A 1 88 ? 17.644 -1.673 -1.015 1.00 92.62 88 VAL A C 1
ATOM 646 O O . VAL A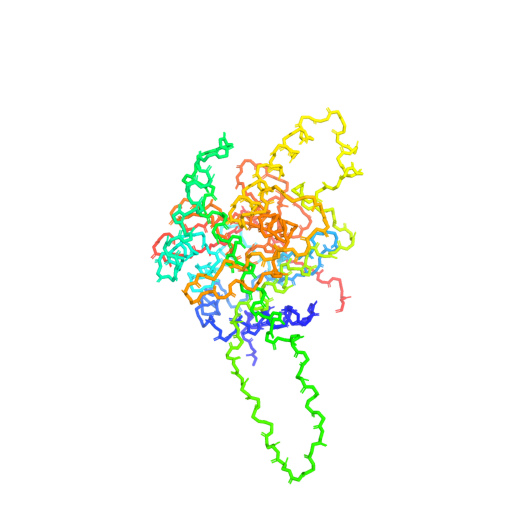 1 88 ? 18.481 -2.284 -1.665 1.00 92.62 88 VAL A O 1
ATOM 649 N N . ARG A 1 89 ? 17.633 -1.704 0.325 1.00 92.56 89 ARG A N 1
ATOM 650 C CA . ARG A 1 89 ? 18.674 -2.405 1.107 1.00 92.56 89 ARG A CA 1
ATOM 651 C C . ARG A 1 89 ? 18.777 -3.888 0.762 1.00 92.56 89 ARG A C 1
ATOM 653 O O . ARG A 1 89 ? 19.869 -4.453 0.727 1.00 92.56 89 ARG A O 1
ATOM 660 N N . LYS A 1 90 ? 17.642 -4.537 0.499 1.00 89.25 90 LYS A N 1
ATOM 661 C CA . LYS A 1 90 ? 17.615 -5.933 0.062 1.00 89.25 90 LYS A CA 1
ATOM 662 C C . LYS A 1 90 ? 18.248 -6.091 -1.324 1.00 89.25 90 LYS A C 1
ATOM 664 O O . LYS A 1 90 ? 19.043 -7.008 -1.519 1.00 89.25 90 LYS A O 1
ATOM 669 N N . ALA A 1 91 ? 17.932 -5.199 -2.262 1.00 88.12 91 ALA A N 1
ATOM 670 C CA . ALA A 1 91 ? 18.536 -5.182 -3.591 1.00 88.12 91 ALA A CA 1
ATOM 671 C C . ALA A 1 91 ? 20.036 -4.850 -3.541 1.00 88.12 91 ALA A C 1
ATOM 673 O O . ALA A 1 91 ? 20.810 -5.486 -4.242 1.00 88.12 91 ALA A O 1
ATOM 674 N N . GLU A 1 92 ? 20.476 -3.935 -2.676 1.00 91.81 92 GLU A N 1
ATOM 675 C CA . GLU A 1 92 ? 21.899 -3.640 -2.446 1.00 91.81 92 GLU A CA 1
ATOM 676 C C . GLU A 1 92 ? 22.662 -4.882 -1.978 1.00 91.81 92 GLU A C 1
ATOM 678 O O . GLU A 1 92 ? 23.762 -5.150 -2.457 1.00 91.81 92 GLU A O 1
ATOM 683 N N . ALA A 1 93 ? 22.067 -5.665 -1.075 1.00 89.62 93 ALA A N 1
ATOM 684 C CA . ALA A 1 93 ? 22.691 -6.866 -0.535 1.00 89.62 93 ALA A CA 1
ATOM 685 C C . ALA A 1 93 ? 22.682 -8.057 -1.512 1.00 89.62 93 ALA A C 1
ATOM 687 O O . ALA A 1 93 ? 23.608 -8.865 -1.492 1.00 89.62 93 ALA A O 1
ATOM 688 N N . GLY A 1 94 ? 21.630 -8.202 -2.327 1.00 85.12 94 GLY A N 1
ATOM 689 C CA . GLY A 1 94 ? 21.418 -9.388 -3.168 1.00 85.12 94 GLY A CA 1
ATOM 690 C C . GLY A 1 94 ? 21.659 -9.196 -4.667 1.00 85.12 94 GLY A C 1
ATOM 691 O O . GLY A 1 94 ? 21.919 -10.173 -5.362 1.00 85.12 94 GLY A O 1
ATOM 692 N N . ALA A 1 95 ? 21.549 -7.969 -5.179 1.00 86.69 95 ALA A N 1
ATOM 693 C CA . ALA A 1 95 ? 21.621 -7.644 -6.605 1.00 86.69 95 ALA A CA 1
ATOM 694 C C . ALA A 1 95 ? 22.070 -6.181 -6.864 1.00 86.69 95 ALA A C 1
ATOM 696 O O . ALA A 1 95 ? 21.345 -5.411 -7.508 1.00 86.69 95 ALA A O 1
ATOM 697 N N . PRO A 1 96 ? 23.265 -5.766 -6.400 1.00 87.12 96 PRO A N 1
ATOM 698 C CA . PRO A 1 96 ? 23.724 -4.376 -6.506 1.00 87.12 96 PRO A CA 1
ATOM 699 C C . PRO A 1 96 ? 23.814 -3.871 -7.957 1.00 87.12 96 PRO A C 1
ATOM 701 O O . PRO A 1 96 ? 23.458 -2.726 -8.236 1.00 87.12 96 PRO A O 1
ATOM 704 N N . ASP A 1 97 ? 24.197 -4.731 -8.906 1.00 85.69 97 ASP A N 1
ATOM 705 C CA . ASP A 1 97 ? 24.257 -4.383 -10.335 1.00 85.69 97 ASP A CA 1
ATOM 706 C C . ASP A 1 97 ? 22.873 -4.091 -10.929 1.00 85.69 97 ASP A C 1
ATOM 708 O O . ASP A 1 97 ? 22.716 -3.222 -11.795 1.00 85.69 97 ASP A O 1
ATOM 712 N N . PHE A 1 98 ? 21.848 -4.808 -10.461 1.00 85.81 98 PHE A N 1
ATOM 713 C CA . PHE A 1 98 ? 20.466 -4.562 -10.859 1.00 85.81 98 PHE A CA 1
ATOM 714 C C . PHE A 1 98 ? 19.986 -3.209 -10.334 1.00 85.81 98 PHE A C 1
ATOM 716 O O . PHE A 1 98 ? 19.423 -2.423 -11.094 1.00 85.81 98 PHE A O 1
ATOM 723 N N . LEU A 1 99 ? 20.273 -2.898 -9.068 1.00 87.56 99 LEU A N 1
ATOM 724 C CA . LEU A 1 99 ? 19.934 -1.604 -8.483 1.00 87.56 99 LEU A CA 1
ATOM 725 C C . LEU A 1 99 ? 20.656 -0.448 -9.194 1.00 87.56 99 LEU A C 1
ATOM 727 O O . LEU A 1 99 ? 20.032 0.565 -9.507 1.00 87.56 99 LEU A O 1
ATOM 731 N N . ALA A 1 100 ? 21.941 -0.607 -9.524 1.00 88.44 100 ALA A N 1
ATOM 732 C CA . ALA A 1 100 ? 22.686 0.385 -10.298 1.00 88.44 100 ALA A CA 1
ATOM 733 C C . ALA A 1 100 ? 22.053 0.617 -11.682 1.00 88.44 100 ALA A C 1
ATOM 735 O O . ALA A 1 100 ? 21.903 1.759 -12.127 1.00 88.44 100 ALA A O 1
ATOM 736 N N . ARG A 1 101 ? 21.621 -0.456 -12.358 1.00 88.56 101 ARG A N 1
ATOM 737 C CA . ARG A 1 101 ? 20.891 -0.372 -13.631 1.00 88.56 101 ARG A CA 1
ATOM 738 C C . ARG A 1 101 ? 19.550 0.338 -13.478 1.00 88.56 101 ARG A C 1
ATOM 740 O O . ARG A 1 101 ? 19.244 1.196 -14.307 1.00 88.56 101 ARG A O 1
ATOM 747 N N . LEU A 1 102 ? 18.776 0.014 -12.443 1.00 89.31 102 LEU A N 1
ATOM 748 C CA . LEU A 1 102 ? 17.498 0.660 -12.149 1.00 89.31 102 LEU A CA 1
ATOM 749 C C . LEU A 1 102 ? 17.687 2.169 -11.965 1.00 89.31 102 LEU A C 1
ATOM 751 O O . LEU A 1 102 ? 17.066 2.950 -12.681 1.00 89.31 102 LEU A O 1
ATOM 755 N N . SER A 1 103 ? 18.615 2.577 -11.099 1.00 90.25 103 SER A N 1
ATOM 756 C CA . SER A 1 103 ? 18.928 3.988 -10.844 1.00 90.25 103 SER A CA 1
ATOM 757 C C . SER A 1 103 ? 19.360 4.729 -12.113 1.00 90.25 103 SER A C 1
ATOM 759 O O . SER A 1 103 ? 18.837 5.802 -12.420 1.00 90.25 103 SER A O 1
ATOM 761 N N . ASN A 1 104 ? 20.248 4.126 -12.910 1.00 90.12 104 ASN A N 1
ATOM 762 C CA . ASN A 1 104 ? 20.685 4.687 -14.191 1.00 90.12 104 ASN A CA 1
ATOM 763 C C . ASN A 1 104 ? 19.538 4.807 -15.203 1.00 90.12 104 ASN A C 1
ATOM 765 O O . ASN A 1 104 ? 19.505 5.747 -15.996 1.00 90.12 104 ASN A O 1
ATOM 769 N N . THR A 1 105 ? 18.605 3.857 -15.198 1.00 89.94 105 THR A N 1
ATOM 770 C CA . THR A 1 105 ? 17.450 3.869 -16.100 1.00 89.94 105 THR A CA 1
ATOM 771 C C . THR A 1 105 ? 16.462 4.958 -15.693 1.00 89.94 105 THR A C 1
ATOM 773 O O . THR A 1 105 ? 16.054 5.746 -16.545 1.00 89.94 105 THR A O 1
ATOM 776 N N . CYS A 1 106 ? 16.160 5.079 -14.396 1.00 89.44 106 CYS A N 1
ATOM 777 C CA . CYS A 1 106 ? 15.337 6.158 -13.847 1.00 89.44 106 CYS A CA 1
ATOM 778 C C . CYS A 1 106 ? 15.901 7.543 -14.201 1.00 89.44 106 CYS A C 1
ATOM 780 O O . CYS A 1 106 ? 15.155 8.406 -14.658 1.00 89.44 106 CYS A O 1
ATOM 782 N N . ALA A 1 107 ? 17.219 7.739 -14.078 1.00 87.88 107 ALA A N 1
ATOM 783 C CA . ALA A 1 107 ? 17.878 9.000 -14.430 1.00 87.88 107 ALA A CA 1
ATOM 784 C C . ALA A 1 107 ? 17.738 9.374 -15.919 1.00 87.88 107 ALA A C 1
ATOM 786 O O . ALA A 1 107 ? 17.684 10.554 -16.259 1.00 87.88 107 ALA A O 1
ATOM 787 N N . LYS A 1 108 ? 17.651 8.384 -16.817 1.00 87.69 108 LYS A N 1
ATOM 788 C CA . LYS A 1 108 ? 17.571 8.594 -18.274 1.00 87.69 108 LYS A CA 1
ATOM 789 C C . LYS A 1 108 ? 16.161 8.854 -18.804 1.00 87.69 108 LYS A C 1
ATOM 791 O O . LYS A 1 108 ? 16.034 9.317 -19.932 1.00 87.69 108 LYS A O 1
ATOM 796 N N . ILE A 1 109 ? 15.113 8.510 -18.056 1.00 81.94 109 ILE A N 1
ATOM 797 C CA . ILE A 1 109 ? 13.719 8.632 -18.527 1.00 81.94 109 ILE A CA 1
ATOM 798 C C . ILE A 1 109 ? 13.166 10.055 -18.327 1.00 81.94 109 ILE A C 1
ATOM 800 O O . ILE A 1 109 ? 12.134 10.396 -18.890 1.00 81.94 109 ILE A O 1
ATOM 804 N N . GLY A 1 110 ? 13.887 10.932 -17.616 1.00 60.75 110 GLY A N 1
ATOM 805 C CA . GLY A 1 110 ? 13.667 12.386 -17.665 1.00 60.75 110 GLY A CA 1
ATOM 806 C C . GLY A 1 110 ? 12.343 12.894 -17.077 1.00 60.75 110 GLY A C 1
ATOM 807 O O . GLY A 1 110 ? 12.044 14.075 -17.211 1.00 60.75 110 GLY A O 1
ATOM 808 N N . GLY A 1 111 ? 11.560 12.036 -16.415 1.00 58.00 111 GLY A N 1
ATOM 809 C CA . GLY A 1 111 ? 10.215 12.352 -15.914 1.00 58.00 111 GLY A CA 1
ATOM 810 C C . GLY A 1 111 ? 10.117 12.742 -14.434 1.00 58.00 111 GLY A C 1
ATOM 811 O O . GLY A 1 111 ? 9.016 12.972 -13.945 1.00 58.00 111 GLY A O 1
ATOM 812 N N . GLY A 1 112 ? 11.228 12.802 -13.694 1.00 60.56 112 GLY A N 1
ATOM 813 C CA . GLY A 1 112 ? 11.211 13.126 -12.266 1.00 60.56 112 GLY A CA 1
ATOM 814 C C . GLY A 1 112 ? 12.569 12.969 -11.586 1.00 60.56 112 GLY A C 1
ATOM 815 O O . GLY A 1 112 ? 13.543 12.531 -12.194 1.00 60.56 112 GLY A O 1
ATOM 816 N N . ASP A 1 113 ? 12.624 13.333 -10.307 1.00 75.19 113 ASP A N 1
ATOM 817 C CA . ASP A 1 113 ? 13.793 13.132 -9.452 1.00 75.19 113 ASP A CA 1
ATOM 818 C C . ASP A 1 113 ? 14.069 11.625 -9.305 1.00 75.19 113 ASP A C 1
ATOM 820 O O . ASP A 1 113 ? 13.343 10.911 -8.609 1.00 75.19 113 ASP A O 1
ATOM 824 N N . ALA A 1 114 ? 15.096 11.124 -10.000 1.00 76.00 114 ALA A N 1
ATOM 825 C CA . ALA A 1 114 ? 15.440 9.701 -10.032 1.00 76.00 114 ALA A CA 1
ATOM 826 C C . ALA A 1 114 ? 15.659 9.114 -8.629 1.00 76.00 114 ALA A C 1
ATOM 828 O O . ALA A 1 114 ? 15.375 7.933 -8.416 1.00 76.00 114 ALA A O 1
ATOM 829 N N . SER A 1 115 ? 16.082 9.947 -7.668 1.00 79.25 115 SER A N 1
ATOM 830 C CA . SER A 1 115 ? 16.244 9.559 -6.265 1.00 79.25 115 SER A CA 1
ATOM 831 C C . SER A 1 115 ? 14.922 9.184 -5.583 1.00 79.25 115 SER A C 1
ATOM 833 O O . SER A 1 115 ? 14.931 8.426 -4.620 1.00 79.25 115 SER A O 1
ATOM 835 N N . LYS A 1 116 ? 13.780 9.643 -6.113 1.00 82.06 116 LYS A N 1
ATOM 836 C CA . LYS A 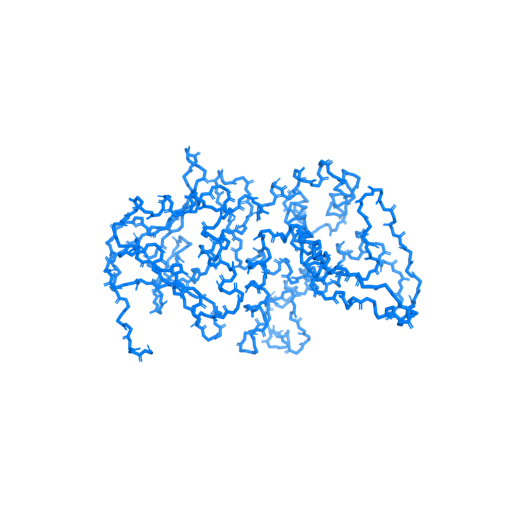1 116 ? 12.431 9.319 -5.622 1.00 82.06 116 LYS A CA 1
ATOM 837 C C . LYS A 1 116 ? 11.784 8.170 -6.389 1.00 82.06 116 LYS A C 1
ATOM 839 O O . LYS A 1 116 ? 11.055 7.374 -5.807 1.00 82.06 116 LYS A O 1
ATOM 844 N N . VAL A 1 117 ? 12.049 8.067 -7.692 1.00 86.88 117 VAL A N 1
ATOM 845 C CA . VAL A 1 117 ? 11.436 7.037 -8.549 1.00 86.88 117 VAL A CA 1
ATOM 846 C C . VAL A 1 117 ? 12.074 5.666 -8.328 1.00 86.88 117 VAL A C 1
ATOM 848 O O . VAL A 1 117 ? 11.360 4.667 -8.253 1.00 86.88 117 VAL A O 1
ATOM 851 N N . ALA A 1 118 ? 13.404 5.598 -8.204 1.00 89.38 118 ALA A N 1
ATOM 852 C CA . ALA A 1 118 ? 14.107 4.323 -8.082 1.00 89.38 118 ALA A CA 1
ATOM 853 C C . ALA A 1 118 ? 13.701 3.512 -6.832 1.00 89.38 118 ALA A C 1
ATOM 855 O O . ALA A 1 118 ? 13.441 2.319 -6.996 1.00 89.38 118 ALA A O 1
ATOM 856 N N . PRO A 1 119 ? 13.553 4.098 -5.624 1.00 91.88 119 PRO A N 1
ATOM 857 C CA . PRO A 1 119 ? 13.090 3.346 -4.454 1.00 91.88 119 PRO A CA 1
ATOM 858 C C . PRO A 1 119 ? 11.677 2.772 -4.620 1.00 91.88 119 PRO A C 1
ATOM 860 O O . PRO A 1 119 ? 11.441 1.611 -4.295 1.00 91.88 119 PRO A O 1
ATOM 863 N N . VAL A 1 120 ? 10.748 3.548 -5.188 1.00 92.38 120 VAL A N 1
ATOM 864 C CA . VAL A 1 120 ? 9.364 3.102 -5.431 1.00 92.38 120 VAL A CA 1
ATOM 865 C C . VAL A 1 120 ? 9.317 1.985 -6.477 1.00 92.38 120 VAL A C 1
ATOM 867 O O . VAL A 1 120 ? 8.634 0.983 -6.281 1.00 92.38 120 VAL A O 1
ATOM 870 N N . ALA A 1 121 ? 10.086 2.111 -7.563 1.00 91.56 121 ALA A N 1
ATOM 871 C CA . ALA A 1 121 ? 10.213 1.055 -8.564 1.00 91.56 121 ALA A CA 1
ATOM 872 C C . ALA A 1 121 ? 10.859 -0.214 -7.981 1.00 91.56 121 ALA A C 1
ATOM 874 O O . ALA A 1 121 ? 10.427 -1.322 -8.291 1.00 91.56 121 ALA A O 1
ATOM 875 N N . CYS A 1 122 ? 11.853 -0.061 -7.101 1.00 92.44 122 CYS A N 1
ATOM 876 C CA . CYS A 1 122 ? 12.482 -1.172 -6.390 1.00 92.44 122 CYS A CA 1
ATOM 877 C C . CYS A 1 122 ? 11.468 -1.910 -5.504 1.00 92.44 122 CYS A C 1
ATOM 879 O O . CYS A 1 122 ? 11.396 -3.138 -5.548 1.00 92.44 122 CYS A O 1
ATOM 881 N N . LEU A 1 123 ? 10.627 -1.172 -4.768 1.00 93.75 123 LEU A N 1
ATOM 882 C CA . LEU A 1 123 ? 9.530 -1.758 -3.999 1.00 93.75 123 LEU A CA 1
ATOM 883 C C . LEU A 1 123 ? 8.548 -2.512 -4.902 1.00 93.75 123 LEU A C 1
ATOM 885 O O . LEU A 1 123 ? 8.216 -3.652 -4.598 1.00 93.75 123 LEU A O 1
ATOM 889 N N . ALA A 1 124 ? 8.126 -1.923 -6.025 1.00 92.94 124 ALA A N 1
ATOM 890 C CA . ALA A 1 124 ? 7.208 -2.573 -6.963 1.00 92.94 124 ALA A CA 1
ATOM 891 C C . ALA A 1 124 ? 7.756 -3.920 -7.465 1.00 92.94 124 ALA A C 1
ATOM 893 O O . ALA A 1 124 ? 7.049 -4.926 -7.455 1.00 92.94 124 ALA A O 1
ATOM 894 N N . LEU A 1 125 ? 9.037 -3.960 -7.835 1.00 90.31 125 LEU A N 1
ATOM 895 C CA . LEU A 1 125 ? 9.714 -5.178 -8.284 1.00 90.31 125 LEU A CA 1
ATOM 896 C C . LEU A 1 125 ? 9.845 -6.214 -7.164 1.00 90.31 125 LEU A C 1
ATOM 898 O O . LEU A 1 125 ? 9.617 -7.398 -7.391 1.00 90.31 125 LEU A O 1
ATOM 902 N N . GLU A 1 126 ? 10.157 -5.787 -5.941 1.00 89.25 126 GLU A N 1
ATOM 903 C CA . GLU A 1 126 ? 10.216 -6.680 -4.781 1.00 89.25 126 GLU A CA 1
ATOM 904 C C . GLU A 1 126 ? 8.850 -7.318 -4.474 1.00 89.25 126 GLU A C 1
ATOM 906 O O . GLU A 1 126 ? 8.791 -8.511 -4.156 1.00 89.25 126 GLU A O 1
ATOM 911 N N . LEU A 1 127 ? 7.748 -6.569 -4.605 1.00 88.75 127 LEU A N 1
ATOM 912 C CA . LEU A 1 127 ? 6.392 -7.115 -4.468 1.00 88.75 127 LEU A CA 1
ATOM 913 C C . LEU A 1 127 ? 6.119 -8.181 -5.539 1.00 88.75 127 LEU A C 1
ATOM 915 O O . LEU A 1 127 ? 5.639 -9.268 -5.211 1.00 88.75 127 LEU A O 1
ATOM 919 N N . LEU A 1 128 ? 6.488 -7.907 -6.793 1.00 85.88 128 LEU A N 1
ATOM 920 C CA . LEU A 1 128 ? 6.312 -8.838 -7.908 1.00 85.88 128 LEU A CA 1
ATOM 921 C C . LEU A 1 128 ? 7.144 -10.106 -7.763 1.00 85.88 128 LEU A C 1
ATOM 923 O O . LEU A 1 128 ? 6.594 -11.199 -7.828 1.00 85.88 128 LEU A O 1
ATOM 927 N N . PHE A 1 129 ? 8.442 -9.996 -7.482 1.00 82.75 129 PHE A N 1
ATOM 928 C CA . PHE A 1 129 ? 9.288 -11.174 -7.282 1.00 82.75 129 PHE A CA 1
ATOM 929 C C . PHE A 1 129 ? 8.807 -12.033 -6.114 1.00 82.75 129 PHE A C 1
ATOM 931 O O . PHE A 1 129 ? 8.932 -13.260 -6.136 1.00 82.75 129 PHE A O 1
ATOM 938 N N . THR A 1 130 ? 8.219 -11.402 -5.098 1.00 80.50 130 THR A N 1
ATOM 939 C CA . THR A 1 130 ? 7.588 -12.123 -3.997 1.00 80.50 130 THR A CA 1
ATOM 940 C C . THR A 1 130 ? 6.360 -12.896 -4.474 1.00 80.50 130 THR A C 1
ATOM 942 O O . THR A 1 130 ? 6.267 -14.093 -4.199 1.00 80.50 130 THR A O 1
ATOM 945 N N . LEU A 1 131 ? 5.464 -12.253 -5.229 1.00 75.88 131 LEU A N 1
ATOM 946 C CA . LEU A 1 131 ? 4.288 -12.889 -5.833 1.00 75.88 131 LEU A CA 1
ATOM 947 C C . LEU A 1 131 ? 4.657 -14.017 -6.797 1.00 75.88 131 LEU A C 1
ATOM 949 O O . LEU A 1 131 ? 4.066 -15.089 -6.735 1.00 75.88 131 LEU A O 1
ATOM 953 N N . GLU A 1 132 ? 5.662 -13.832 -7.646 1.00 73.81 132 GLU A N 1
ATOM 954 C CA . GLU A 1 132 ? 6.123 -14.872 -8.565 1.00 73.81 132 GLU A CA 1
ATOM 955 C C . GLU A 1 132 ? 6.704 -16.072 -7.829 1.00 73.81 132 GLU A C 1
ATOM 957 O O . GLU A 1 132 ? 6.469 -17.217 -8.213 1.00 73.81 132 GLU A O 1
ATOM 962 N N . ARG A 1 133 ? 7.486 -15.829 -6.772 1.00 68.19 133 ARG A N 1
ATOM 963 C CA . ARG A 1 133 ? 8.022 -16.905 -5.940 1.00 68.19 133 ARG A CA 1
ATOM 964 C C . ARG A 1 133 ? 6.886 -17.693 -5.300 1.00 68.19 133 ARG A C 1
ATOM 966 O O . ARG A 1 133 ? 6.935 -18.919 -5.305 1.00 68.19 133 ARG A O 1
ATOM 973 N N . ILE A 1 134 ? 5.858 -17.004 -4.809 1.00 57.16 134 ILE A N 1
ATOM 974 C CA . ILE A 1 134 ? 4.636 -17.636 -4.307 1.00 57.16 134 ILE A CA 1
ATOM 975 C C . ILE A 1 134 ? 3.974 -18.448 -5.421 1.00 57.16 134 ILE A C 1
ATOM 977 O O . ILE A 1 134 ? 3.714 -19.630 -5.228 1.00 57.16 134 ILE A O 1
ATOM 981 N N . ALA A 1 135 ? 3.767 -17.869 -6.604 1.00 56.75 135 ALA A N 1
ATOM 982 C CA . ALA A 1 135 ? 3.102 -18.545 -7.709 1.00 56.75 135 ALA A CA 1
ATOM 983 C C . ALA A 1 135 ? 3.866 -19.794 -8.177 1.00 56.75 135 ALA A C 1
ATOM 985 O O . ALA A 1 135 ? 3.259 -20.832 -8.420 1.00 56.75 135 ALA A O 1
ATOM 986 N N . LYS A 1 136 ? 5.202 -19.742 -8.225 1.00 57.81 136 LYS A N 1
ATOM 987 C CA . LYS A 1 136 ? 6.053 -20.898 -8.542 1.00 57.81 136 LYS A CA 1
ATOM 988 C C . LYS A 1 136 ? 5.970 -21.988 -7.474 1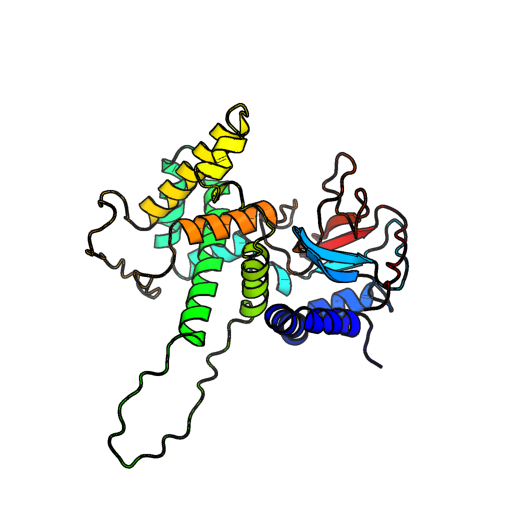.00 57.81 136 LYS A C 1
ATOM 990 O O . LYS A 1 136 ? 6.015 -23.154 -7.840 1.00 57.81 136 LYS A O 1
ATOM 995 N N . ILE A 1 137 ? 5.824 -21.636 -6.194 1.00 51.28 137 ILE A N 1
ATOM 996 C CA . ILE A 1 137 ? 5.674 -22.597 -5.083 1.00 51.28 137 ILE A CA 1
ATOM 997 C C . ILE A 1 137 ? 4.260 -23.200 -5.041 1.00 51.28 137 ILE A C 1
ATOM 999 O O . ILE A 1 137 ? 4.104 -24.380 -4.740 1.00 51.28 137 ILE A O 1
ATOM 1003 N N . VAL A 1 138 ? 3.229 -22.401 -5.325 1.00 48.09 138 VAL A N 1
ATOM 1004 C CA . VAL A 1 138 ? 1.815 -22.784 -5.173 1.00 48.09 138 VAL A CA 1
ATOM 1005 C C . VAL A 1 138 ? 1.249 -23.448 -6.432 1.00 48.09 138 VAL A C 1
ATOM 1007 O O . VAL A 1 138 ? 0.428 -24.356 -6.317 1.00 48.09 138 VAL A O 1
ATOM 1010 N N . PHE A 1 139 ? 1.692 -23.033 -7.623 1.00 38.69 139 PHE A N 1
ATOM 1011 C CA . PHE A 1 139 ? 1.102 -23.425 -8.907 1.00 38.69 139 PHE A CA 1
ATOM 1012 C C . PHE A 1 139 ? 2.047 -24.167 -9.851 1.00 38.69 139 PHE A C 1
ATOM 1014 O O . PHE A 1 139 ? 1.659 -24.386 -10.996 1.00 38.69 139 PHE A O 1
ATOM 1021 N N . THR A 1 140 ? 3.243 -24.606 -9.432 1.00 39.31 140 THR A N 1
ATOM 1022 C CA . THR A 1 140 ? 3.888 -25.686 -10.196 1.00 39.31 140 THR A CA 1
ATOM 1023 C C . THR A 1 140 ? 3.054 -26.948 -9.990 1.00 39.31 140 THR A C 1
ATOM 1025 O O . THR A 1 140 ? 2.996 -27.462 -8.868 1.00 39.31 140 THR A O 1
ATOM 1028 N N . PRO A 1 141 ? 2.394 -27.484 -11.036 1.00 36.69 141 PRO A N 1
ATOM 1029 C CA . PRO A 1 141 ? 1.890 -28.839 -10.956 1.00 36.69 141 PRO A CA 1
ATOM 1030 C C . PRO A 1 141 ? 3.124 -29.688 -10.680 1.00 36.69 141 PRO A C 1
ATOM 1032 O O . PRO A 1 141 ? 4.109 -29.596 -11.418 1.00 36.69 141 PRO A O 1
ATOM 1035 N N . GLN A 1 142 ? 3.107 -30.456 -9.591 1.00 39.53 142 GLN A N 1
ATOM 1036 C CA . GLN A 1 142 ? 4.072 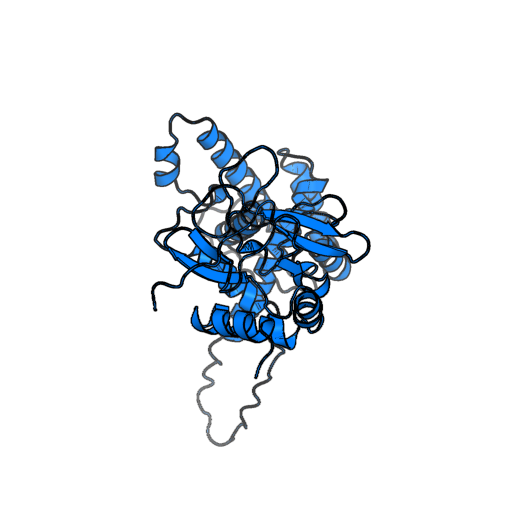-31.529 -9.397 1.00 39.53 142 GLN A CA 1
ATOM 1037 C C . GLN A 1 142 ? 4.135 -32.270 -10.724 1.00 39.53 142 GLN A C 1
ATOM 1039 O O . GLN A 1 142 ? 3.109 -32.798 -11.155 1.00 39.53 142 GLN A O 1
ATOM 1044 N N . TYR A 1 143 ? 5.288 -32.206 -11.399 1.00 36.12 143 TYR A N 1
ATOM 1045 C CA . TYR A 1 143 ? 5.525 -32.952 -12.621 1.00 36.12 143 TYR A CA 1
ATOM 1046 C C . TYR A 1 143 ? 4.980 -34.353 -12.379 1.00 36.12 143 TYR A C 1
ATOM 1048 O O . TYR A 1 143 ? 5.438 -35.065 -11.482 1.00 36.12 143 TYR A O 1
ATOM 1056 N N . SER A 1 144 ? 3.947 -34.703 -13.135 1.00 34.38 144 SER A N 1
ATOM 1057 C CA . SER A 1 144 ? 3.512 -36.068 -13.339 1.00 34.38 144 SER A CA 1
ATOM 1058 C C . SER A 1 144 ? 4.684 -36.791 -13.987 1.00 34.38 144 SER A C 1
ATOM 1060 O O . SER A 1 144 ? 4.777 -36.889 -15.205 1.00 34.38 144 SER A O 1
ATOM 1062 N N . ILE A 1 145 ? 5.624 -37.228 -13.150 1.00 39.00 145 ILE A N 1
ATOM 1063 C CA . ILE A 1 145 ? 6.535 -38.308 -13.476 1.00 39.00 145 ILE A CA 1
ATOM 1064 C C . ILE A 1 145 ? 5.619 -39.518 -13.560 1.00 39.00 145 ILE A C 1
ATOM 1066 O O . ILE A 1 145 ? 5.045 -39.965 -12.561 1.00 39.00 145 ILE A O 1
ATOM 1070 N N . GLU A 1 146 ? 5.378 -39.953 -14.791 1.00 38.47 146 GLU A N 1
ATOM 1071 C CA . GLU A 1 146 ? 4.718 -41.214 -15.059 1.00 38.47 146 GLU A CA 1
ATOM 1072 C C . GLU A 1 146 ? 5.388 -42.302 -14.221 1.00 38.47 146 GLU A C 1
ATOM 1074 O O . GLU A 1 146 ? 6.611 -42.419 -14.162 1.00 38.47 146 GLU A O 1
ATOM 1079 N N . LYS A 1 147 ? 4.544 -43.059 -13.521 1.00 39.53 147 LYS A N 1
ATOM 1080 C CA . LYS A 1 147 ? 4.903 -44.252 -12.765 1.00 39.53 147 LYS A CA 1
ATOM 1081 C C . LYS A 1 147 ? 5.796 -45.170 -13.608 1.00 39.53 147 LYS A C 1
ATOM 1083 O O . LYS A 1 147 ? 5.272 -45.933 -14.416 1.00 39.53 147 LYS A O 1
ATOM 1088 N N . GLU A 1 148 ? 7.087 -45.226 -13.309 1.00 40.28 148 GLU A N 1
ATOM 1089 C CA . GLU A 1 148 ? 7.772 -46.516 -13.310 1.00 40.28 148 GLU A CA 1
ATOM 1090 C C . GLU A 1 148 ? 7.597 -47.141 -11.924 1.00 40.28 148 GLU A C 1
ATOM 1092 O O . GLU A 1 148 ? 7.738 -46.506 -10.879 1.00 40.28 148 GLU A O 1
ATOM 1097 N N . ALA A 1 149 ? 7.100 -48.370 -11.940 1.00 45.62 149 ALA A N 1
ATOM 1098 C CA . ALA A 1 149 ? 6.535 -49.060 -10.800 1.00 45.62 149 ALA A CA 1
ATOM 1099 C C . ALA A 1 149 ? 7.576 -49.363 -9.711 1.00 45.62 149 ALA A C 1
ATOM 1101 O O . ALA A 1 149 ? 8.605 -49.967 -9.991 1.00 45.62 149 ALA A O 1
ATOM 1102 N N . GLY A 1 150 ? 7.234 -49.076 -8.451 1.00 48.44 150 GLY A N 1
ATOM 1103 C CA . GLY A 1 150 ? 7.759 -49.852 -7.322 1.00 48.44 150 GLY A CA 1
ATOM 1104 C C . GLY A 1 150 ? 8.183 -49.080 -6.079 1.00 48.44 150 GLY A C 1
ATOM 1105 O O . GLY A 1 150 ? 8.244 -49.690 -5.018 1.00 48.44 150 GLY A O 1
ATOM 1106 N N . GLU A 1 151 ? 8.413 -47.770 -6.152 1.00 39.03 151 GLU A N 1
ATOM 1107 C CA . GLU A 1 151 ? 8.889 -47.013 -4.988 1.00 39.03 151 GLU A CA 1
ATOM 1108 C C . GLU A 1 151 ? 7.787 -46.128 -4.401 1.00 39.03 151 GLU A C 1
ATOM 1110 O O . GLU A 1 151 ? 7.341 -45.142 -4.989 1.00 39.03 151 GLU A O 1
ATOM 1115 N N . THR A 1 152 ? 7.327 -46.487 -3.203 1.00 35.59 152 THR A N 1
ATOM 1116 C CA . THR A 1 152 ? 6.548 -45.595 -2.342 1.00 35.59 152 THR A CA 1
ATOM 1117 C C . THR A 1 152 ? 7.441 -44.443 -1.898 1.00 35.59 152 THR A C 1
ATOM 1119 O O . THR A 1 152 ? 8.110 -44.527 -0.871 1.00 35.59 152 THR A O 1
ATOM 1122 N N . PHE A 1 153 ? 7.450 -43.355 -2.666 1.00 37.66 153 PHE A N 1
ATOM 1123 C CA . PHE A 1 153 ? 7.954 -42.081 -2.175 1.00 37.66 153 PHE A CA 1
ATOM 1124 C C . PHE A 1 153 ? 7.001 -41.579 -1.089 1.00 37.66 153 PHE A C 1
ATOM 1126 O O . PHE A 1 153 ? 5.866 -41.180 -1.366 1.00 37.66 153 PHE A O 1
ATOM 1133 N N . GLU A 1 154 ? 7.458 -41.592 0.165 1.00 37.09 154 GLU A N 1
ATOM 1134 C CA . GLU A 1 154 ? 6.880 -40.724 1.183 1.00 37.09 154 GLU A CA 1
ATOM 1135 C C . GLU A 1 154 ? 6.918 -39.298 0.636 1.00 37.09 154 GLU A C 1
ATOM 1137 O O . GLU A 1 154 ? 7.981 -38.749 0.339 1.00 37.09 154 GLU A O 1
ATOM 1142 N N . LYS A 1 155 ? 5.730 -38.717 0.472 1.00 35.75 155 LYS A N 1
ATOM 1143 C CA . LYS A 1 155 ? 5.507 -37.321 0.114 1.00 35.75 155 LYS A CA 1
ATOM 1144 C C . LYS A 1 155 ? 6.139 -36.449 1.205 1.00 35.75 155 LYS A C 1
ATOM 1146 O O . LYS A 1 155 ? 5.460 -35.981 2.117 1.00 35.75 155 LYS A O 1
ATOM 1151 N N . ARG A 1 156 ? 7.451 -36.218 1.136 1.00 34.34 156 ARG A N 1
ATOM 1152 C CA . ARG A 1 156 ? 8.067 -35.075 1.801 1.00 34.34 156 ARG A CA 1
ATOM 1153 C C . ARG A 1 156 ? 7.521 -33.856 1.081 1.00 34.34 156 ARG A C 1
ATOM 1155 O O . ARG A 1 156 ? 8.032 -33.432 0.052 1.00 34.34 156 ARG A O 1
ATOM 1162 N N . HIS A 1 157 ? 6.422 -33.331 1.612 1.00 36.75 157 HIS A N 1
ATOM 1163 C CA . HIS A 1 157 ? 6.159 -31.913 1.513 1.00 36.75 157 HIS A CA 1
ATOM 1164 C C . HIS A 1 157 ? 7.400 -31.238 2.092 1.00 36.75 157 HIS A C 1
ATOM 1166 O O . HIS A 1 157 ? 7.522 -31.101 3.309 1.00 36.75 157 HIS A O 1
ATOM 1172 N N . ASP A 1 158 ? 8.352 -30.873 1.234 1.00 41.59 158 ASP A N 1
ATOM 1173 C CA . ASP A 1 158 ? 9.220 -29.759 1.555 1.00 41.59 158 ASP A CA 1
ATOM 1174 C C . ASP A 1 158 ? 8.259 -28.590 1.736 1.00 41.59 158 ASP A C 1
ATOM 1176 O O . ASP A 1 158 ? 7.784 -27.971 0.784 1.00 41.59 158 ASP A O 1
ATOM 1180 N N . ASN A 1 159 ? 7.891 -28.353 2.994 1.00 42.12 159 ASN A N 1
ATOM 1181 C CA . ASN A 1 159 ? 7.277 -27.127 3.463 1.00 42.12 159 ASN A CA 1
ATOM 1182 C C . ASN A 1 159 ? 8.328 -26.024 3.314 1.00 42.12 159 ASN A C 1
ATOM 1184 O O . ASN A 1 159 ? 8.753 -25.439 4.311 1.00 42.12 159 ASN A O 1
ATOM 1188 N N . GLY A 1 160 ? 8.795 -25.782 2.082 1.00 48.16 160 GLY A N 1
ATOM 1189 C CA . GLY A 1 160 ? 9.587 -24.619 1.739 1.00 48.16 160 GLY A CA 1
ATOM 1190 C C . GLY A 1 160 ? 8.848 -23.448 2.348 1.00 48.16 160 GLY A C 1
ATOM 1191 O O . GLY A 1 160 ? 7.662 -23.267 2.064 1.00 48.16 160 GLY A O 1
ATOM 1192 N N . ALA A 1 161 ? 9.495 -22.796 3.317 1.00 55.59 161 ALA A N 1
ATOM 1193 C CA . ALA A 1 161 ? 8.835 -21.856 4.203 1.00 55.59 161 ALA A CA 1
ATOM 1194 C C . ALA A 1 161 ? 8.052 -20.867 3.340 1.00 55.59 161 ALA A C 1
ATOM 1196 O O . ALA A 1 161 ? 8.656 -20.102 2.583 1.00 55.59 161 ALA A O 1
ATOM 1197 N N . ARG A 1 162 ? 6.712 -20.949 3.389 1.00 65.75 162 ARG A N 1
ATOM 1198 C CA . ARG A 1 162 ? 5.856 -20.015 2.658 1.00 65.75 162 ARG A CA 1
ATOM 1199 C C . ARG A 1 162 ? 6.299 -18.619 3.052 1.00 65.75 162 ARG A C 1
ATOM 1201 O O . ARG A 1 162 ? 6.526 -18.362 4.238 1.00 65.75 162 ARG A O 1
ATOM 1208 N N . ASP A 1 163 ? 6.475 -17.747 2.064 1.00 73.19 163 ASP A N 1
ATOM 1209 C CA . ASP A 1 163 ? 6.811 -16.364 2.364 1.00 73.19 163 ASP A CA 1
ATOM 1210 C C . ASP A 1 163 ? 5.704 -15.819 3.264 1.00 73.19 163 ASP A C 1
ATOM 1212 O O . ASP A 1 163 ? 4.534 -15.827 2.889 1.00 73.19 163 ASP A O 1
ATOM 1216 N N . ALA A 1 164 ? 6.069 -15.367 4.463 1.00 77.88 164 ALA A N 1
ATOM 1217 C CA . ALA A 1 164 ? 5.108 -14.874 5.437 1.00 77.88 164 ALA A CA 1
ATOM 1218 C C . ALA A 1 164 ? 4.231 -13.750 4.853 1.00 77.88 164 ALA A C 1
ATOM 1220 O O . ALA A 1 164 ? 3.098 -13.568 5.281 1.00 77.88 164 ALA A O 1
ATOM 1221 N N . ARG A 1 165 ? 4.723 -13.035 3.837 1.00 81.31 165 ARG A N 1
ATOM 1222 C CA . ARG A 1 165 ? 4.031 -11.933 3.165 1.00 81.31 165 ARG A CA 1
ATOM 1223 C C . ARG A 1 165 ? 2.933 -12.375 2.197 1.00 81.31 165 ARG A C 1
ATOM 1225 O O . ARG A 1 165 ? 2.093 -11.552 1.838 1.00 81.31 165 ARG A O 1
ATOM 1232 N N . GLU A 1 166 ? 2.913 -13.647 1.793 1.00 82.44 166 GLU A N 1
ATOM 1233 C CA . GLU A 1 166 ? 1.967 -14.198 0.814 1.00 82.44 166 GLU A CA 1
ATOM 1234 C C . GLU A 1 166 ? 0.513 -13.785 1.059 1.00 82.44 166 GLU A C 1
ATOM 1236 O O . GLU A 1 166 ? -0.127 -13.293 0.126 1.00 82.44 166 GLU A O 1
ATOM 1241 N N . PRO A 1 167 ? -0.027 -13.897 2.284 1.00 84.56 167 PRO A N 1
ATOM 1242 C CA . PRO A 1 167 ? -1.437 -13.615 2.475 1.00 84.56 167 PRO A CA 1
ATOM 1243 C C . PRO A 1 167 ? -1.793 -12.135 2.317 1.00 84.56 167 PRO A C 1
ATOM 1245 O O . PRO A 1 167 ? -2.877 -11.817 1.836 1.00 84.56 167 PRO A O 1
ATOM 1248 N N . TYR A 1 168 ? -0.880 -11.229 2.682 1.00 88.19 168 TYR A N 1
ATOM 1249 C CA . TYR A 1 168 ? -1.088 -9.796 2.482 1.00 88.19 168 TYR A CA 1
ATOM 1250 C C . TYR A 1 168 ? -1.056 -9.436 0.995 1.00 88.19 168 TYR A C 1
ATOM 1252 O O . TYR A 1 168 ? -1.943 -8.740 0.513 1.00 88.19 168 TYR A O 1
ATOM 1260 N N . LEU A 1 169 ? -0.087 -9.963 0.241 1.00 85.69 169 LEU A N 1
ATOM 1261 C CA . LEU A 1 169 ? -0.004 -9.701 -1.199 1.00 85.69 169 LEU A CA 1
ATOM 1262 C C . LEU A 1 169 ? -1.199 -10.289 -1.960 1.00 85.69 169 LEU A C 1
ATOM 1264 O O . LEU A 1 169 ? -1.714 -9.648 -2.874 1.00 85.69 169 LEU A O 1
ATOM 1268 N N . GLY A 1 170 ? -1.696 -11.455 -1.536 1.00 83.56 170 GLY A N 1
ATOM 1269 C CA . GLY A 1 170 ? -2.934 -12.030 -2.060 1.00 83.56 170 GLY A CA 1
ATOM 1270 C C . GLY A 1 170 ? -4.152 -11.127 -1.839 1.00 83.56 170 GLY A C 1
ATOM 1271 O O . GLY A 1 170 ? -4.965 -10.972 -2.744 1.00 83.56 170 GLY A O 1
ATOM 1272 N N . LEU A 1 171 ? -4.245 -10.456 -0.684 1.00 86.06 171 LEU A N 1
ATOM 1273 C CA . LEU A 1 171 ? -5.303 -9.471 -0.426 1.00 86.06 171 LEU A CA 1
ATOM 1274 C C . LEU A 1 171 ? -5.206 -8.232 -1.321 1.00 86.06 171 LEU A C 1
ATOM 1276 O O . LEU A 1 171 ? -6.234 -7.727 -1.771 1.00 86.06 171 LEU A O 1
ATOM 1280 N N . LEU A 1 172 ? -3.994 -7.732 -1.576 1.00 87.38 172 LEU A N 1
ATOM 1281 C CA . LEU A 1 172 ? -3.782 -6.597 -2.483 1.00 87.38 172 LEU A CA 1
ATOM 1282 C C . LEU A 1 172 ? -4.216 -6.945 -3.910 1.00 87.38 172 LEU A C 1
ATOM 1284 O O . LEU A 1 172 ? -4.859 -6.131 -4.578 1.00 87.38 172 LEU A O 1
ATOM 1288 N N . TRP A 1 173 ? -3.886 -8.159 -4.353 1.00 83.19 173 TRP A N 1
ATOM 1289 C CA . TRP A 1 173 ? -4.290 -8.683 -5.653 1.00 83.19 173 TRP A CA 1
ATOM 1290 C C . TRP A 1 173 ? -5.809 -8.832 -5.752 1.00 83.19 173 TRP A C 1
ATOM 1292 O O . TRP A 1 173 ? -6.420 -8.263 -6.653 1.00 83.19 173 TRP A O 1
ATOM 1302 N N . GLU A 1 174 ? -6.438 -9.508 -4.785 1.00 81.56 174 GLU A N 1
ATOM 1303 C CA . GLU A 1 174 ? -7.894 -9.698 -4.751 1.00 81.56 174 GLU A CA 1
ATOM 1304 C C . GLU A 1 174 ? -8.642 -8.360 -4.770 1.00 81.56 174 GLU A C 1
ATOM 1306 O O . GLU A 1 174 ? -9.604 -8.193 -5.516 1.00 81.56 174 GLU A O 1
ATOM 1311 N N . ALA A 1 175 ? -8.178 -7.380 -3.991 1.00 78.62 175 ALA A N 1
ATOM 1312 C CA . ALA A 1 175 ? -8.807 -6.066 -3.940 1.00 78.62 175 ALA A CA 1
ATOM 1313 C C . ALA A 1 175 ? -8.685 -5.286 -5.258 1.00 78.62 175 ALA A C 1
ATOM 1315 O O . ALA A 1 175 ? -9.510 -4.417 -5.525 1.00 78.62 175 ALA A O 1
ATOM 1316 N N . SER A 1 176 ? -7.670 -5.590 -6.067 1.00 75.44 176 SER A N 1
ATOM 1317 C CA . SER A 1 176 ? -7.449 -4.972 -7.376 1.00 75.44 176 SER A CA 1
ATOM 1318 C C . SER A 1 176 ? -8.204 -5.686 -8.503 1.00 75.44 176 SER A C 1
ATOM 1320 O O . SER A 1 176 ? -8.422 -5.093 -9.551 1.00 75.44 176 SER A O 1
ATOM 1322 N N . ALA A 1 177 ? -8.604 -6.945 -8.293 1.00 72.62 177 ALA A N 1
ATOM 1323 C CA . ALA A 1 177 ? -9.318 -7.777 -9.263 1.00 72.62 177 ALA A CA 1
ATOM 1324 C C . ALA A 1 177 ? -10.854 -7.650 -9.179 1.00 72.62 177 ALA A C 1
ATOM 1326 O O . ALA A 1 177 ? -11.571 -8.411 -9.825 1.00 72.62 177 ALA A O 1
ATOM 1327 N N . SER A 1 178 ? -11.376 -6.734 -8.358 1.00 71.50 178 SER A N 1
ATOM 1328 C CA . SER A 1 178 ? -12.820 -6.526 -8.211 1.00 71.50 178 SER A CA 1
ATOM 1329 C C . SER A 1 178 ? -13.423 -5.963 -9.500 1.00 71.50 178 SER A C 1
ATOM 1331 O O . SER A 1 178 ? -13.036 -4.879 -9.921 1.00 71.50 178 SER A O 1
ATOM 1333 N N . GLU A 1 179 ? -14.411 -6.652 -10.081 1.00 66.50 179 GLU A N 1
ATOM 1334 C CA . GLU A 1 179 ? -15.099 -6.226 -11.317 1.00 66.50 179 GLU A CA 1
ATOM 1335 C C . GLU A 1 179 ? -15.777 -4.852 -11.183 1.00 66.50 179 GLU A C 1
ATOM 1337 O O . GLU A 1 179 ? -15.873 -4.103 -12.150 1.00 66.50 179 GLU A O 1
ATOM 1342 N N . ASP A 1 180 ? -16.189 -4.495 -9.964 1.00 68.06 180 ASP A N 1
ATOM 1343 C CA . ASP A 1 180 ? -16.809 -3.202 -9.656 1.00 68.06 180 ASP A CA 1
ATOM 1344 C C . ASP A 1 180 ? -15.799 -2.049 -9.486 1.00 68.06 180 ASP A C 1
ATOM 1346 O O . ASP A 1 180 ? -16.200 -0.894 -9.323 1.00 68.06 180 ASP A O 1
ATOM 1350 N N . ALA A 1 181 ? -14.492 -2.337 -9.457 1.00 70.12 181 ALA A N 1
ATOM 1351 C CA . ALA A 1 181 ? -13.460 -1.329 -9.249 1.00 70.12 181 ALA A CA 1
ATOM 1352 C C . ALA A 1 181 ? -12.917 -0.829 -10.591 1.00 70.12 181 ALA A C 1
ATOM 1354 O O . ALA A 1 181 ? -12.477 -1.607 -11.436 1.00 70.12 181 ALA A O 1
ATOM 1355 N N . LEU A 1 182 ? -12.884 0.494 -10.768 1.00 67.88 182 LEU A N 1
ATOM 1356 C CA . LEU A 1 182 ? -12.138 1.077 -11.879 1.00 67.88 182 LEU A CA 1
ATOM 1357 C C . LEU A 1 182 ? -10.650 0.735 -11.726 1.00 67.88 182 LEU A C 1
ATOM 1359 O O . LEU A 1 182 ? -10.114 0.839 -10.615 1.00 67.88 182 LEU A O 1
ATOM 1363 N N . PRO A 1 183 ? -9.960 0.373 -12.822 1.00 82.69 183 PRO A N 1
ATOM 1364 C CA . PRO A 1 183 ? -8.535 0.114 -12.762 1.00 82.69 183 PRO A CA 1
ATOM 1365 C C . PRO A 1 183 ? -7.799 1.374 -12.306 1.00 82.69 183 PRO A C 1
ATOM 1367 O O . PRO A 1 183 ? -8.210 2.507 -12.582 1.00 82.69 183 PRO A O 1
ATOM 1370 N N . HIS A 1 184 ? -6.669 1.174 -11.627 1.00 89.25 184 HIS A N 1
ATOM 1371 C CA . HIS A 1 184 ? -5.771 2.277 -11.303 1.00 89.25 184 HIS A CA 1
ATOM 1372 C C . HIS A 1 184 ? -5.442 3.064 -12.587 1.00 89.25 184 HIS A C 1
ATOM 1374 O O . HIS A 1 184 ? -5.248 2.432 -13.625 1.00 89.25 184 HIS A O 1
ATOM 1380 N N . PRO A 1 185 ? -5.308 4.404 -12.553 1.00 90.94 185 PRO A N 1
ATOM 1381 C CA . PRO A 1 185 ? -5.051 5.202 -13.752 1.00 90.94 185 PRO A CA 1
ATOM 1382 C C . PRO A 1 185 ? -3.904 4.701 -14.641 1.00 90.94 185 PRO A C 1
ATOM 1384 O O . PRO A 1 185 ? -4.013 4.721 -15.859 1.00 90.94 185 PRO A O 1
ATOM 1387 N N . LEU A 1 186 ? -2.831 4.168 -14.048 1.00 89.88 186 LEU A N 1
ATOM 1388 C CA . LEU A 1 186 ? -1.711 3.573 -14.799 1.00 89.88 186 LEU A CA 1
ATOM 1389 C C . LEU A 1 186 ? -2.091 2.354 -15.661 1.00 89.88 186 LEU A C 1
ATOM 1391 O O . LEU A 1 186 ? -1.355 2.025 -16.585 1.00 89.88 186 LEU A O 1
ATOM 1395 N N . LEU A 1 187 ? -3.208 1.698 -15.352 1.00 90.12 187 LEU A N 1
ATOM 1396 C CA . LEU A 1 187 ? -3.746 0.513 -16.019 1.00 90.12 187 LEU A CA 1
ATOM 1397 C C . LEU A 1 187 ? -4.973 0.827 -16.894 1.00 90.12 187 LEU A C 1
ATOM 1399 O O . LEU A 1 187 ? -5.582 -0.092 -17.435 1.00 90.12 187 LEU A O 1
ATOM 1403 N N . MET A 1 188 ? -5.373 2.097 -17.016 1.00 90.44 188 MET A N 1
ATOM 1404 C CA . MET A 1 188 ? -6.521 2.482 -17.838 1.00 90.44 188 MET A CA 1
ATOM 1405 C C . MET A 1 188 ? -6.237 2.245 -19.324 1.00 90.44 188 MET A C 1
ATOM 1407 O O . MET A 1 188 ? -5.296 2.808 -19.885 1.00 90.44 188 MET A O 1
ATOM 1411 N N . GLY A 1 189 ? -7.082 1.432 -19.961 1.00 87.75 189 GLY A N 1
ATOM 1412 C CA . GLY A 1 189 ? -7.088 1.239 -21.410 1.00 87.75 189 GLY A CA 1
ATOM 1413 C C . GLY A 1 189 ? -7.693 2.428 -22.174 1.00 87.75 189 GLY A C 1
ATOM 1414 O O . GLY A 1 189 ? -8.228 3.360 -21.560 1.00 87.75 189 GLY A O 1
ATOM 1415 N N . PRO A 1 190 ? -7.632 2.415 -23.520 1.00 88.69 190 PRO A N 1
ATOM 1416 C CA . PRO A 1 190 ? -8.179 3.478 -24.367 1.00 88.69 190 PRO A CA 1
ATOM 1417 C C . PRO A 1 190 ? -9.637 3.830 -24.045 1.00 88.69 190 PRO A C 1
ATOM 1419 O O . PRO A 1 190 ? -9.969 5.006 -23.932 1.00 88.69 190 PRO A O 1
ATOM 1422 N N . GLU A 1 191 ? -10.476 2.824 -23.801 1.00 90.12 191 GLU A N 1
ATOM 1423 C CA . GLU A 1 191 ? -11.890 2.981 -23.455 1.00 90.12 191 GLU A CA 1
ATOM 1424 C C . GLU A 1 191 ? -12.112 3.757 -22.149 1.00 90.12 191 GLU A C 1
ATOM 1426 O O . GLU A 1 191 ? -13.048 4.548 -22.041 1.00 90.12 191 GLU A O 1
ATOM 1431 N N . HIS A 1 192 ? -11.220 3.590 -21.170 1.00 90.06 192 HIS A N 1
ATOM 1432 C CA . HIS A 1 192 ? -11.262 4.327 -19.910 1.00 90.06 192 HIS A CA 1
ATOM 1433 C C . HIS A 1 192 ? -10.750 5.761 -20.087 1.00 90.06 192 HIS A C 1
ATOM 1435 O O . HIS A 1 192 ? -11.320 6.704 -19.539 1.00 90.06 192 HIS A O 1
ATOM 1441 N N . LEU A 1 193 ? -9.687 5.942 -20.877 1.00 89.19 193 LEU A N 1
ATOM 1442 C CA . LEU A 1 193 ? -9.123 7.260 -21.178 1.00 89.19 193 LEU A CA 1
ATOM 1443 C C . LEU A 1 193 ? -10.064 8.116 -22.029 1.00 89.19 193 LEU A C 1
ATOM 1445 O O . LEU A 1 193 ? -10.015 9.345 -21.942 1.00 89.19 193 LEU A O 1
ATOM 1449 N N . ASP A 1 194 ? -10.940 7.491 -22.815 1.00 90.38 194 ASP A N 1
ATOM 1450 C CA . ASP A 1 194 ? -11.954 8.197 -23.589 1.00 90.38 194 ASP A CA 1
ATOM 1451 C C . ASP A 1 194 ? -12.981 8.913 -22.698 1.00 90.38 194 ASP A C 1
ATOM 1453 O O . ASP A 1 194 ? -13.437 10.007 -23.036 1.00 90.38 194 ASP A O 1
ATOM 1457 N N . LEU A 1 195 ? -13.239 8.391 -21.493 1.00 90.25 195 LEU A N 1
ATOM 1458 C CA . LEU A 1 195 ? -14.055 9.066 -20.474 1.00 90.25 195 LEU A CA 1
ATOM 1459 C C . LEU A 1 195 ? -13.405 10.366 -19.959 1.00 90.25 195 LEU A C 1
ATOM 1461 O O . LEU A 1 195 ? -14.074 11.195 -19.344 1.00 90.25 195 LEU A O 1
ATOM 1465 N N . LEU A 1 196 ? -12.107 10.560 -20.217 1.00 91.38 196 LEU A N 1
ATOM 1466 C CA . LEU A 1 196 ? -11.309 11.705 -19.778 1.00 91.38 196 LEU A CA 1
ATOM 1467 C C . LEU A 1 196 ? -10.930 12.649 -20.933 1.00 91.38 196 LEU A C 1
ATOM 1469 O O . LEU A 1 196 ? -10.066 13.500 -20.742 1.00 91.38 196 LEU A O 1
ATOM 1473 N N . GLN A 1 197 ? -11.550 12.536 -22.116 1.00 83.25 197 GLN A N 1
ATOM 1474 C CA . GLN A 1 197 ? -11.139 13.231 -23.354 1.00 83.25 197 GLN A CA 1
ATOM 1475 C C . GLN A 1 197 ? -10.911 14.747 -23.240 1.00 83.25 197 GLN A C 1
ATOM 1477 O O . GLN A 1 197 ? -10.091 15.282 -23.982 1.00 83.25 197 GLN A O 1
ATOM 1482 N N . ALA A 1 198 ? -11.590 15.433 -22.318 1.00 85.81 198 ALA A N 1
ATOM 1483 C CA . ALA A 1 198 ? -11.448 16.876 -22.098 1.00 85.81 198 ALA A CA 1
ATOM 1484 C C . ALA A 1 198 ? -10.634 17.246 -20.842 1.00 85.81 198 ALA A C 1
ATOM 1486 O O . ALA A 1 198 ? -10.508 18.424 -20.510 1.00 85.81 198 ALA A O 1
ATOM 1487 N N . SER A 1 199 ? -10.118 16.260 -20.108 1.00 92.25 199 SER A N 1
ATOM 1488 C CA . SER A 1 199 ? -9.448 16.474 -18.829 1.00 92.25 199 SER A CA 1
ATOM 1489 C C . SER A 1 199 ? -7.926 16.497 -18.995 1.00 92.25 199 SER A C 1
ATOM 1491 O O . SER A 1 199 ? -7.373 15.539 -19.538 1.00 92.25 199 SER A O 1
ATOM 1493 N N . PRO A 1 200 ? -7.213 17.484 -18.414 1.00 90.88 200 PRO A N 1
ATOM 1494 C CA . PRO A 1 200 ? -5.747 17.453 -18.300 1.00 90.88 200 PRO A CA 1
ATOM 1495 C C . PRO A 1 200 ? -5.212 16.191 -17.597 1.00 90.88 200 PRO A C 1
ATOM 1497 O O . PRO A 1 200 ? -4.035 15.838 -17.712 1.00 90.88 200 PRO A O 1
ATOM 1500 N N . LEU A 1 201 ? -6.081 15.496 -16.854 1.00 90.44 201 LEU A N 1
ATOM 1501 C CA . LEU A 1 201 ? -5.768 14.223 -16.224 1.00 90.44 201 LEU A CA 1
ATOM 1502 C C . LEU A 1 201 ? -5.439 13.132 -17.255 1.00 90.44 201 LEU A C 1
ATOM 1504 O O . LEU A 1 201 ? -4.553 12.327 -16.991 1.00 90.44 201 LEU A O 1
ATOM 1508 N N . ARG A 1 202 ? -6.086 13.118 -18.429 1.00 92.31 202 ARG A N 1
ATOM 1509 C CA . ARG A 1 202 ? -5.823 12.121 -19.481 1.00 92.31 202 ARG A CA 1
ATOM 1510 C C . ARG A 1 202 ? -4.365 12.150 -19.929 1.00 92.31 202 ARG A C 1
ATOM 1512 O O . ARG A 1 202 ? -3.714 11.106 -19.973 1.00 92.31 202 ARG A O 1
ATOM 1519 N N . ASP A 1 203 ? -3.855 13.342 -20.219 1.00 89.94 203 ASP A N 1
ATOM 1520 C CA . ASP A 1 203 ? -2.479 13.531 -20.682 1.00 89.94 203 ASP A CA 1
ATOM 1521 C C . ASP A 1 203 ? -1.485 13.167 -19.577 1.00 89.94 203 ASP A C 1
ATOM 1523 O O . ASP A 1 203 ? -0.489 12.493 -19.829 1.00 89.94 203 ASP A O 1
ATOM 1527 N N . SER A 1 204 ? -1.803 13.534 -18.331 1.00 90.81 204 SER A N 1
ATOM 1528 C CA . SER A 1 204 ? -0.991 13.195 -17.157 1.00 90.81 204 SER A CA 1
ATOM 1529 C C . SER A 1 204 ? -0.904 11.682 -16.932 1.00 90.81 204 SER A C 1
ATOM 1531 O O . SER A 1 204 ? 0.182 11.156 -16.696 1.00 90.81 204 SER A O 1
ATOM 1533 N N . ILE A 1 205 ? -2.031 10.969 -17.041 1.00 91.56 205 ILE A N 1
ATOM 1534 C CA . ILE A 1 205 ? -2.088 9.507 -16.922 1.00 91.56 205 ILE A CA 1
ATOM 1535 C C . ILE A 1 205 ? -1.304 8.846 -18.054 1.00 91.56 205 ILE A C 1
ATOM 1537 O O . ILE A 1 205 ? -0.490 7.962 -17.795 1.00 91.56 205 ILE A O 1
ATOM 1541 N N . THR A 1 206 ? -1.519 9.292 -19.293 1.00 90.12 206 THR A N 1
ATOM 1542 C CA . THR A 1 206 ? -0.855 8.734 -20.480 1.00 90.12 206 THR A CA 1
ATOM 1543 C C . THR A 1 206 ? 0.658 8.915 -20.383 1.00 90.12 206 THR A C 1
ATOM 1545 O O . THR A 1 206 ? 1.410 7.959 -20.566 1.00 90.12 206 THR A O 1
ATOM 1548 N N . ALA A 1 207 ? 1.114 10.114 -20.011 1.00 89.62 207 ALA A N 1
ATOM 1549 C CA . ALA A 1 207 ? 2.529 10.405 -19.816 1.00 89.62 207 ALA A CA 1
ATOM 1550 C C . ALA A 1 207 ? 3.141 9.564 -18.684 1.00 89.62 207 ALA A C 1
ATOM 1552 O O . ALA A 1 207 ? 4.217 8.993 -18.855 1.00 89.62 207 ALA A O 1
ATOM 1553 N N . ALA A 1 208 ? 2.454 9.445 -17.542 1.00 89.50 208 ALA A N 1
ATOM 1554 C CA . ALA A 1 208 ? 2.924 8.633 -16.424 1.00 89.50 208 ALA A CA 1
ATOM 1555 C C . ALA A 1 208 ? 3.007 7.141 -16.792 1.00 89.50 208 ALA A C 1
ATOM 1557 O O . ALA A 1 208 ? 4.023 6.498 -16.525 1.00 89.50 208 ALA A O 1
ATOM 1558 N N . SER A 1 209 ? 1.973 6.598 -17.441 1.00 90.19 209 SER A N 1
ATOM 1559 C CA . SER A 1 209 ? 1.953 5.204 -17.895 1.00 90.19 209 SER A CA 1
ATOM 1560 C C . SER A 1 209 ? 3.081 4.919 -18.891 1.00 90.19 209 SER A C 1
ATOM 1562 O O . SER A 1 209 ? 3.784 3.916 -18.749 1.00 90.19 209 SER A O 1
ATOM 1564 N N . GLU A 1 210 ? 3.353 5.833 -19.828 1.00 89.81 210 GLU A N 1
ATOM 1565 C CA . GLU A 1 210 ? 4.450 5.684 -20.792 1.00 89.81 210 GLU A CA 1
ATOM 1566 C C . GLU A 1 210 ? 5.835 5.743 -20.128 1.00 89.81 210 GLU A C 1
ATOM 1568 O O . GLU A 1 210 ? 6.719 4.950 -20.466 1.00 89.81 210 GLU A O 1
ATOM 1573 N N . ILE A 1 211 ? 6.023 6.626 -19.140 1.00 89.69 211 ILE A N 1
ATOM 1574 C CA . ILE A 1 211 ? 7.258 6.717 -18.344 1.00 89.69 211 ILE A CA 1
ATOM 1575 C C . ILE A 1 211 ? 7.541 5.387 -17.639 1.00 89.69 211 ILE A C 1
ATOM 1577 O O . ILE A 1 211 ? 8.638 4.836 -17.772 1.00 89.69 211 ILE A O 1
ATOM 1581 N N . TYR A 1 212 ? 6.563 4.849 -16.907 1.00 90.62 212 TYR A N 1
ATOM 1582 C CA . TYR A 1 212 ? 6.750 3.612 -16.148 1.00 90.62 212 TYR A CA 1
ATOM 1583 C C . TYR A 1 212 ? 6.842 2.378 -17.052 1.00 90.62 212 TYR A C 1
ATOM 1585 O O . TYR A 1 212 ? 7.641 1.479 -16.784 1.00 90.62 212 TYR A O 1
ATOM 1593 N N . SER A 1 213 ? 6.114 2.362 -18.169 1.00 90.12 213 SER A N 1
ATOM 1594 C CA . SER A 1 213 ? 6.232 1.313 -19.184 1.00 90.12 213 SER A CA 1
ATOM 1595 C C . SER A 1 213 ? 7.611 1.313 -19.837 1.00 90.12 213 SER A C 1
ATOM 1597 O O . SER A 1 213 ? 8.235 0.261 -19.981 1.00 90.12 213 SER A O 1
ATOM 1599 N N . THR A 1 214 ? 8.135 2.490 -20.184 1.00 89.94 214 THR A N 1
ATOM 1600 C CA . THR A 1 214 ? 9.495 2.640 -20.717 1.00 89.94 214 THR A CA 1
ATOM 1601 C C . THR A 1 214 ? 10.544 2.220 -19.695 1.00 89.94 214 THR A C 1
ATOM 1603 O O . THR A 1 214 ? 11.501 1.538 -20.059 1.00 89.94 214 THR A O 1
ATOM 1606 N N . LEU A 1 215 ? 10.357 2.564 -18.416 1.00 89.38 215 LEU A N 1
ATOM 1607 C CA . LEU A 1 215 ? 11.232 2.123 -17.327 1.00 89.38 215 LEU A CA 1
ATOM 1608 C C . LEU A 1 215 ? 11.312 0.602 -17.266 1.00 89.38 215 LEU A C 1
ATOM 1610 O O . LEU A 1 215 ? 12.416 0.057 -17.290 1.00 89.38 215 LEU A O 1
ATOM 1614 N N . HIS A 1 216 ? 10.162 -0.068 -17.259 1.00 89.25 216 HIS A N 1
ATOM 1615 C CA . HIS A 1 216 ? 10.094 -1.523 -17.269 1.00 89.25 216 HIS A CA 1
ATOM 1616 C C . HIS A 1 216 ? 10.798 -2.111 -18.500 1.00 89.25 216 HIS A C 1
ATOM 1618 O O . HIS A 1 216 ? 11.715 -2.922 -18.366 1.00 89.25 216 HIS A O 1
ATOM 1624 N N . ARG A 1 217 ? 10.445 -1.644 -19.707 1.00 88.06 217 ARG A N 1
ATOM 1625 C CA . ARG A 1 217 ? 11.038 -2.147 -20.957 1.00 88.06 217 ARG A CA 1
ATOM 1626 C C . ARG A 1 217 ? 12.557 -1.992 -20.978 1.00 88.06 217 ARG A C 1
ATOM 1628 O O . ARG A 1 217 ? 13.254 -2.943 -21.310 1.00 88.06 217 ARG A O 1
ATOM 1635 N N . ARG A 1 218 ? 13.086 -0.837 -20.571 1.00 87.81 218 ARG A N 1
ATOM 1636 C CA . ARG A 1 218 ? 14.537 -0.589 -20.508 1.00 87.81 218 ARG A CA 1
ATOM 1637 C C . ARG A 1 218 ? 15.244 -1.465 -19.493 1.00 87.81 218 ARG A C 1
ATOM 1639 O O . ARG A 1 218 ? 16.312 -1.998 -19.787 1.00 87.81 218 ARG A O 1
ATOM 1646 N N . LEU A 1 219 ? 14.660 -1.611 -18.306 1.00 85.69 219 LEU A N 1
ATOM 1647 C CA . LEU A 1 219 ? 15.252 -2.387 -17.222 1.00 85.69 219 LEU A CA 1
ATOM 1648 C C . LEU A 1 219 ? 15.470 -3.848 -17.634 1.00 85.69 219 LEU A C 1
ATOM 1650 O O . LEU A 1 219 ? 16.523 -4.420 -17.340 1.00 85.69 219 LEU A O 1
ATOM 1654 N N . PHE A 1 220 ? 14.507 -4.402 -18.370 1.00 83.44 220 PHE A N 1
ATOM 1655 C CA . PHE A 1 220 ? 14.506 -5.787 -18.835 1.00 83.44 220 PHE A CA 1
ATOM 1656 C C . PHE A 1 220 ? 14.982 -5.971 -20.285 1.00 83.44 220 PHE A C 1
ATOM 1658 O O . PHE A 1 220 ? 14.935 -7.083 -20.800 1.00 83.44 220 PHE A O 1
ATOM 1665 N N . GLY A 1 221 ? 15.475 -4.915 -20.943 1.00 80.38 221 GLY A N 1
ATOM 1666 C CA . GLY A 1 221 ? 16.008 -5.005 -22.307 1.00 80.38 221 GLY A CA 1
ATOM 1667 C C . GLY A 1 221 ? 14.964 -5.364 -23.370 1.00 80.38 221 GLY A C 1
ATOM 1668 O O . GLY A 1 221 ? 15.299 -5.993 -24.366 1.00 80.38 221 GLY A O 1
ATOM 1669 N N . LEU A 1 222 ? 13.707 -4.970 -23.164 1.00 77.81 222 LEU A N 1
ATOM 1670 C CA . LEU A 1 222 ? 12.574 -5.201 -24.069 1.00 77.81 222 LEU A CA 1
ATOM 1671 C C . LEU A 1 222 ? 12.432 -4.100 -25.139 1.00 77.81 222 LEU A C 1
ATOM 1673 O O . LEU A 1 222 ? 11.391 -3.982 -25.782 1.00 77.81 222 LEU A O 1
ATOM 1677 N N . GLU A 1 223 ? 13.441 -3.243 -25.306 1.00 69.75 223 GLU A N 1
ATOM 1678 C CA . GLU A 1 223 ? 13.448 -2.220 -26.352 1.00 69.75 223 GLU A CA 1
ATOM 1679 C C . GLU A 1 223 ? 13.875 -2.845 -27.690 1.00 69.75 223 GLU A C 1
ATOM 1681 O O . GLU A 1 223 ? 15.008 -3.302 -27.825 1.00 69.75 223 GLU A O 1
ATOM 1686 N N . GLY A 1 224 ? 12.977 -2.847 -28.685 1.00 53.81 224 GLY A N 1
ATOM 1687 C CA . GLY A 1 224 ? 13.305 -3.206 -30.074 1.00 53.81 224 GLY A CA 1
ATOM 1688 C C . GLY A 1 224 ? 12.685 -4.488 -30.644 1.00 53.81 224 GLY A C 1
ATOM 1689 O O . GLY A 1 224 ? 13.150 -4.940 -31.685 1.00 53.81 224 GLY A O 1
ATOM 1690 N N . GLY A 1 225 ? 11.660 -5.074 -30.016 1.00 44.66 225 GLY A N 1
ATOM 1691 C CA . GLY A 1 225 ? 10.947 -6.239 -30.557 1.00 44.66 225 GLY A CA 1
ATOM 1692 C C . GLY A 1 225 ? 9.485 -5.932 -30.865 1.00 44.66 225 GLY A C 1
ATOM 1693 O O . GLY A 1 225 ? 8.748 -5.516 -29.971 1.00 44.66 225 GLY A O 1
ATOM 1694 N N . ASP A 1 226 ? 9.077 -6.168 -32.114 1.00 39.16 226 ASP A N 1
ATOM 1695 C CA . ASP A 1 226 ? 7.678 -6.381 -32.489 1.00 39.16 226 ASP A CA 1
ATOM 1696 C C . ASP A 1 226 ? 7.017 -7.355 -31.505 1.00 39.16 226 ASP A C 1
ATOM 1698 O O . ASP A 1 226 ? 7.658 -8.282 -31.004 1.00 39.16 226 ASP A O 1
ATOM 1702 N N . ALA A 1 227 ? 5.731 -7.140 -31.241 1.00 40.50 227 ALA A N 1
ATOM 1703 C CA . ALA A 1 227 ? 4.939 -7.770 -30.186 1.00 40.50 227 ALA A CA 1
ATOM 1704 C C . ALA A 1 227 ? 4.801 -9.314 -30.243 1.00 40.50 227 ALA A C 1
ATOM 1706 O O . ALA A 1 227 ? 3.939 -9.846 -29.553 1.00 40.50 227 ALA A O 1
ATOM 1707 N N . ASP A 1 228 ? 5.619 -10.041 -31.014 1.00 44.16 228 ASP A N 1
ATOM 1708 C CA . ASP A 1 228 ? 5.404 -11.468 -31.284 1.00 44.16 228 ASP A CA 1
ATOM 1709 C C . ASP A 1 228 ? 6.656 -12.361 -31.459 1.00 44.16 228 ASP A C 1
ATOM 1711 O O . ASP A 1 228 ? 6.523 -13.538 -31.787 1.00 44.16 228 ASP A O 1
ATOM 1715 N N . SER A 1 229 ? 7.892 -11.896 -31.230 1.00 35.69 229 SER A N 1
ATOM 1716 C CA . SER A 1 229 ? 9.073 -12.756 -31.462 1.00 35.69 229 SER A CA 1
ATOM 1717 C C . SER A 1 229 ? 9.690 -13.348 -30.189 1.00 35.69 229 SER A C 1
ATOM 1719 O O . SER A 1 229 ? 10.294 -12.668 -29.361 1.00 35.69 229 SER A O 1
ATOM 1721 N N . SER A 1 230 ? 9.601 -14.670 -30.107 1.00 36.28 230 SER A N 1
ATOM 1722 C CA . SER A 1 230 ? 10.068 -15.629 -29.102 1.00 36.28 230 SER A CA 1
ATOM 1723 C C . SER A 1 230 ? 11.588 -15.713 -28.844 1.00 36.28 230 SER A C 1
ATOM 1725 O O . SER A 1 230 ? 12.084 -16.775 -28.464 1.00 36.28 230 SER A O 1
ATOM 1727 N N . SER A 1 231 ? 12.365 -14.637 -28.986 1.00 37.47 231 SER A N 1
ATOM 1728 C CA . SER A 1 231 ? 13.793 -14.632 -28.623 1.00 37.47 231 SER A CA 1
ATOM 1729 C C . SER A 1 231 ? 14.008 -14.050 -27.223 1.00 37.47 231 SER A C 1
ATOM 1731 O O . SER A 1 231 ? 14.467 -12.922 -27.052 1.00 37.47 231 SER A O 1
ATOM 1733 N N . ARG A 1 232 ? 13.659 -14.840 -26.200 1.00 42.69 232 ARG A N 1
ATOM 1734 C CA . ARG A 1 232 ? 13.958 -14.563 -24.786 1.00 42.69 232 ARG A CA 1
ATOM 1735 C C . ARG A 1 232 ? 15.470 -14.621 -24.545 1.00 42.69 232 ARG A C 1
ATOM 1737 O O . ARG A 1 232 ? 16.017 -15.680 -24.248 1.00 42.69 232 ARG A O 1
ATOM 1744 N N . GLY A 1 233 ? 16.147 -13.481 -24.652 1.00 36.19 233 GLY A N 1
ATOM 1745 C CA . GLY A 1 233 ? 17.481 -13.298 -24.084 1.00 36.19 233 GLY A CA 1
ATOM 1746 C C . GLY A 1 233 ? 17.379 -13.302 -22.561 1.00 36.19 233 GLY A C 1
ATOM 1747 O O . GLY A 1 233 ? 17.083 -12.276 -21.957 1.00 36.19 233 GLY A O 1
ATOM 1748 N N . GLY A 1 234 ? 17.562 -14.468 -21.939 1.00 37.56 234 GLY A N 1
ATOM 1749 C CA . GLY A 1 234 ? 17.591 -14.596 -20.486 1.00 37.56 234 GLY A CA 1
ATOM 1750 C C . GLY A 1 234 ? 18.735 -13.769 -19.907 1.00 37.56 234 GLY A C 1
ATOM 1751 O O . GLY A 1 234 ? 19.907 -14.075 -20.127 1.00 37.56 234 GLY A O 1
ATOM 1752 N N . VAL A 1 235 ? 18.406 -12.718 -19.159 1.00 40.75 235 VAL A N 1
ATOM 1753 C CA . VAL A 1 235 ? 19.384 -12.025 -18.321 1.00 40.75 235 VAL A CA 1
ATOM 1754 C C . VAL A 1 235 ? 19.649 -12.925 -17.113 1.00 40.75 235 VAL A C 1
ATOM 1756 O O . VAL A 1 235 ? 18.979 -12.832 -16.089 1.00 40.75 235 VAL A O 1
ATOM 1759 N N . HIS A 1 236 ? 20.609 -13.839 -17.253 1.00 38.94 236 HIS A N 1
ATOM 1760 C CA . HIS A 1 236 ? 21.127 -14.632 -16.144 1.00 38.94 236 HIS A CA 1
ATOM 1761 C C . HIS A 1 236 ? 22.001 -13.733 -15.262 1.00 38.94 236 HIS A C 1
ATOM 1763 O O . HIS A 1 236 ? 23.201 -13.599 -15.498 1.00 38.94 236 HIS A O 1
ATOM 1769 N N . HIS A 1 237 ? 21.404 -13.088 -14.259 1.00 40.22 237 HIS A N 1
ATOM 1770 C CA . HIS A 1 237 ? 22.166 -12.471 -13.172 1.00 40.22 237 HIS A CA 1
ATOM 1771 C C . HIS A 1 237 ? 22.366 -13.492 -12.055 1.00 40.22 237 HIS A C 1
ATOM 1773 O O . HIS A 1 237 ? 21.426 -14.151 -11.613 1.00 40.22 237 HIS A O 1
ATOM 1779 N N . ALA A 1 238 ? 23.619 -13.649 -11.632 1.00 35.56 238 ALA A N 1
ATOM 1780 C CA . ALA A 1 238 ? 24.050 -14.636 -10.652 1.00 35.56 238 ALA A CA 1
ATOM 1781 C C . ALA A 1 238 ? 23.198 -14.572 -9.368 1.00 35.56 238 ALA A C 1
ATOM 1783 O O . ALA A 1 238 ? 23.295 -13.624 -8.596 1.00 35.56 238 ALA A O 1
ATOM 1784 N N . GLY A 1 239 ? 22.360 -15.591 -9.148 1.00 39.44 239 GLY A N 1
ATOM 1785 C CA . GLY A 1 239 ? 21.579 -15.771 -7.917 1.00 39.44 239 GLY A CA 1
ATOM 1786 C C . GLY A 1 239 ? 20.128 -15.279 -7.955 1.00 39.44 239 GLY A C 1
ATOM 1787 O O . GLY A 1 239 ? 19.351 -15.661 -7.082 1.00 39.44 239 GLY A O 1
ATOM 1788 N N . ILE A 1 240 ? 19.725 -14.522 -8.979 1.00 41.34 240 ILE A N 1
ATOM 1789 C CA . ILE A 1 240 ? 18.316 -14.270 -9.301 1.00 41.34 240 ILE A CA 1
ATOM 1790 C C . ILE A 1 240 ? 18.115 -14.812 -10.709 1.00 41.34 240 ILE A C 1
ATOM 1792 O O . ILE A 1 240 ? 18.340 -14.112 -11.694 1.00 41.34 240 ILE A O 1
ATOM 1796 N N . GLU A 1 241 ? 17.695 -16.074 -10.819 1.00 41.22 241 GLU A N 1
ATOM 1797 C CA . GLU A 1 241 ? 17.060 -16.532 -12.051 1.00 41.22 241 GLU A CA 1
ATOM 1798 C C . GLU A 1 241 ? 15.751 -15.751 -12.193 1.00 41.22 241 GLU A C 1
ATOM 1800 O O . GLU A 1 241 ? 14.677 -16.192 -11.775 1.00 41.22 241 GLU A O 1
ATOM 1805 N N . ALA A 1 242 ? 15.853 -14.540 -12.745 1.00 42.25 242 ALA A N 1
ATOM 1806 C CA . ALA A 1 242 ? 14.735 -13.834 -13.328 1.00 42.25 242 ALA A CA 1
ATOM 1807 C C . ALA A 1 242 ? 14.263 -14.734 -14.465 1.00 42.25 242 ALA A C 1
ATOM 1809 O O . ALA A 1 242 ? 14.773 -14.688 -15.585 1.00 42.25 242 ALA A O 1
ATOM 1810 N N . SER A 1 243 ? 13.372 -15.665 -14.124 1.00 42.69 243 SER A N 1
ATOM 1811 C CA . SER A 1 243 ? 12.747 -16.539 -15.097 1.00 42.69 243 SER A CA 1
ATOM 1812 C C . SER A 1 243 ? 12.195 -15.618 -16.184 1.00 42.69 243 SER A C 1
ATOM 1814 O O . SER A 1 243 ? 11.455 -14.691 -15.842 1.00 42.69 243 SER A O 1
ATOM 1816 N N . PRO A 1 244 ? 12.571 -15.803 -17.460 1.00 38.34 244 PRO A N 1
ATOM 1817 C CA . PRO A 1 244 ? 12.286 -14.855 -18.538 1.00 38.34 244 PRO A CA 1
ATOM 1818 C C . PRO A 1 244 ? 10.790 -14.781 -18.916 1.00 38.34 244 PRO A C 1
ATOM 1820 O O . PRO A 1 244 ? 10.445 -14.472 -20.054 1.00 38.34 244 PRO A O 1
ATOM 1823 N N . SER A 1 245 ? 9.882 -15.088 -17.984 1.00 48.62 245 SER A N 1
ATOM 1824 C CA . SER A 1 245 ? 8.446 -15.226 -18.190 1.00 48.62 245 SER A CA 1
ATOM 1825 C C . SER A 1 245 ? 7.522 -14.443 -17.250 1.00 48.62 245 SER A C 1
ATOM 1827 O O . SER A 1 245 ? 6.326 -14.560 -17.473 1.00 48.62 245 SER A O 1
ATOM 1829 N N . ALA A 1 246 ? 7.967 -13.728 -16.208 1.00 50.03 246 ALA A N 1
ATOM 1830 C CA . ALA A 1 246 ? 7.105 -13.668 -15.014 1.00 50.03 246 ALA A CA 1
ATOM 1831 C C . ALA A 1 246 ? 6.558 -12.307 -14.509 1.00 50.03 246 ALA A C 1
ATOM 1833 O O . ALA A 1 246 ? 5.591 -12.349 -13.753 1.00 50.03 246 ALA A O 1
ATOM 1834 N N . SER A 1 2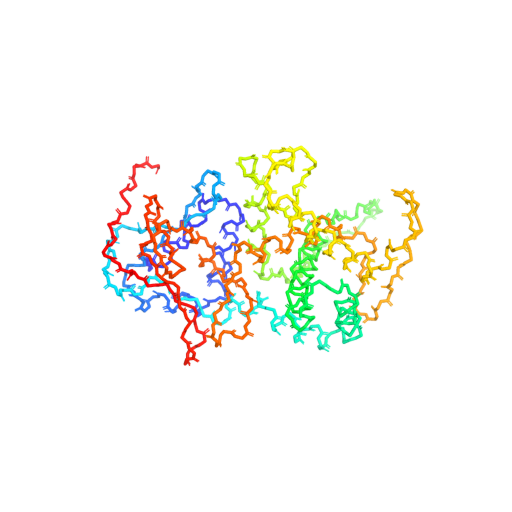47 ? 7.005 -11.140 -14.995 1.00 66.81 247 SER A N 1
ATOM 1835 C CA . SER A 1 247 ? 6.271 -9.882 -14.761 1.00 66.81 247 SER A CA 1
ATOM 1836 C C . SER A 1 247 ? 6.074 -9.106 -16.056 1.00 66.81 247 SER A C 1
ATOM 1838 O O . SER A 1 247 ? 7.019 -8.571 -16.640 1.00 66.81 247 SER A O 1
ATOM 1840 N N . THR A 1 248 ? 4.838 -9.060 -16.541 1.00 83.94 248 THR A N 1
ATOM 1841 C CA . THR A 1 248 ? 4.471 -8.205 -17.669 1.00 83.94 248 THR A CA 1
ATOM 1842 C C . THR A 1 248 ? 4.610 -6.732 -17.275 1.00 83.94 248 THR A C 1
ATOM 1844 O O . THR A 1 248 ? 4.603 -6.382 -16.094 1.00 83.94 248 THR A O 1
ATOM 1847 N N . THR A 1 249 ? 4.692 -5.830 -18.259 1.00 86.19 249 THR A N 1
ATOM 1848 C CA . THR A 1 249 ? 4.602 -4.387 -17.975 1.00 86.19 249 THR A CA 1
ATOM 1849 C C . THR A 1 249 ? 3.329 -4.066 -17.184 1.00 86.19 249 THR A C 1
ATOM 1851 O O . THR A 1 249 ? 3.369 -3.238 -16.281 1.00 86.19 249 THR A O 1
ATOM 1854 N N . THR A 1 250 ? 2.228 -4.773 -17.456 1.00 87.19 250 THR A N 1
ATOM 1855 C CA . THR A 1 250 ? 0.968 -4.660 -16.712 1.00 87.19 250 THR A CA 1
ATOM 1856 C C . THR A 1 250 ? 1.139 -5.005 -15.235 1.00 87.19 250 THR A C 1
ATOM 1858 O O . THR A 1 250 ? 0.680 -4.241 -14.391 1.00 87.19 250 THR A O 1
ATOM 1861 N N . ASP A 1 251 ? 1.852 -6.083 -14.899 1.00 87.44 251 ASP A N 1
ATOM 1862 C CA . ASP A 1 251 ? 2.101 -6.466 -13.502 1.00 87.44 251 ASP A CA 1
ATOM 1863 C C . ASP A 1 251 ? 2.948 -5.411 -12.778 1.00 87.44 251 ASP A C 1
ATOM 1865 O O . ASP A 1 251 ? 2.676 -5.050 -11.631 1.00 87.44 251 ASP A O 1
ATOM 1869 N N . PHE A 1 252 ? 3.947 -4.845 -13.462 1.00 89.69 252 PHE A N 1
ATOM 1870 C CA . PHE A 1 252 ? 4.758 -3.753 -12.918 1.00 89.69 252 PHE A CA 1
ATOM 1871 C C . PHE A 1 252 ? 3.940 -2.483 -12.671 1.00 89.69 252 PHE A C 1
ATOM 1873 O O . PHE A 1 252 ? 4.041 -1.877 -11.600 1.00 89.69 252 PHE A O 1
ATOM 1880 N N . LEU A 1 253 ? 3.086 -2.102 -13.621 1.00 90.75 253 LEU A N 1
ATOM 1881 C CA . LEU A 1 253 ? 2.167 -0.975 -13.464 1.00 90.75 253 LEU A CA 1
ATOM 1882 C C . LEU A 1 253 ? 1.118 -1.234 -12.377 1.00 90.75 253 LEU A C 1
ATOM 1884 O O . LEU A 1 253 ? 0.746 -0.299 -11.668 1.00 90.75 253 LEU A O 1
ATOM 1888 N N . TRP A 1 254 ? 0.680 -2.484 -12.198 1.00 90.81 254 TRP A N 1
ATOM 1889 C CA . TRP A 1 254 ? -0.190 -2.884 -11.095 1.00 90.81 254 TRP A CA 1
ATOM 1890 C C . TRP A 1 254 ? 0.506 -2.696 -9.748 1.00 90.81 254 TRP A C 1
ATOM 1892 O O . TRP A 1 254 ? -0.037 -2.018 -8.877 1.00 90.81 254 TRP A O 1
ATOM 1902 N N . ALA A 1 255 ? 1.727 -3.210 -9.589 1.00 91.88 255 ALA A N 1
ATOM 1903 C CA . ALA A 1 255 ? 2.477 -3.079 -8.343 1.00 91.88 255 ALA A CA 1
ATOM 1904 C C . ALA A 1 255 ? 2.750 -1.604 -7.999 1.00 91.88 255 ALA A C 1
ATOM 1906 O O . ALA A 1 255 ? 2.590 -1.189 -6.850 1.00 91.88 255 ALA A O 1
ATOM 1907 N N . LEU A 1 256 ? 3.080 -0.781 -9.002 1.00 92.88 256 LEU A N 1
ATOM 1908 C CA . LEU A 1 256 ? 3.162 0.671 -8.838 1.00 92.88 256 LEU A CA 1
ATOM 1909 C C . LEU A 1 256 ? 1.815 1.282 -8.448 1.00 92.88 256 LEU A C 1
ATOM 1911 O O . LEU A 1 256 ? 1.769 2.095 -7.532 1.00 92.88 256 LEU A O 1
ATOM 1915 N N . GLY A 1 257 ? 0.722 0.888 -9.100 1.00 92.75 257 GLY A N 1
ATOM 1916 C CA . GLY A 1 257 ? -0.623 1.359 -8.776 1.00 92.75 257 GLY A CA 1
ATOM 1917 C C . GLY A 1 257 ? -1.027 1.041 -7.337 1.00 92.75 257 GLY A C 1
ATOM 1918 O O . GLY A 1 257 ? -1.586 1.896 -6.651 1.00 92.75 257 GLY A O 1
ATOM 1919 N N . VAL A 1 258 ? -0.673 -0.141 -6.833 1.00 92.06 258 VAL A N 1
ATOM 1920 C CA . VAL A 1 258 ? -0.847 -0.516 -5.423 1.00 92.06 258 VAL A CA 1
ATOM 1921 C C . VAL A 1 258 ? -0.065 0.428 -4.511 1.00 92.06 258 VAL A C 1
ATOM 1923 O O . VAL A 1 258 ? -0.638 0.979 -3.575 1.00 92.06 258 VAL A O 1
ATOM 1926 N N . ILE A 1 259 ? 1.217 0.677 -4.793 1.00 94.06 259 ILE A N 1
ATOM 1927 C CA . ILE A 1 259 ? 2.042 1.578 -3.973 1.00 94.06 259 ILE A CA 1
ATOM 1928 C C . ILE A 1 259 ? 1.515 3.017 -4.021 1.00 94.06 259 ILE A C 1
ATOM 1930 O O . ILE A 1 259 ? 1.452 3.676 -2.991 1.00 94.06 259 ILE A O 1
ATOM 1934 N N . LEU A 1 260 ? 1.105 3.510 -5.188 1.00 91.69 260 LEU A N 1
ATOM 1935 C CA . LEU A 1 260 ? 0.612 4.880 -5.346 1.00 91.69 260 LEU A CA 1
ATOM 1936 C C . LEU A 1 260 ? -0.759 5.096 -4.693 1.00 91.69 260 LEU A C 1
ATOM 1938 O O . LEU A 1 260 ? -1.029 6.190 -4.204 1.00 91.69 260 LEU A O 1
ATOM 1942 N N . SER A 1 261 ? -1.614 4.072 -4.666 1.00 90.50 261 SER A N 1
ATOM 1943 C CA . SER A 1 261 ? -2.961 4.165 -4.085 1.00 90.50 261 SER A CA 1
ATOM 1944 C C . SER A 1 261 ? -3.017 3.845 -2.591 1.00 90.50 261 SER A C 1
ATOM 1946 O O . SER A 1 261 ? -3.892 4.358 -1.894 1.00 90.50 261 SER A O 1
ATOM 1948 N N . ARG A 1 262 ? -2.101 3.010 -2.085 1.00 91.88 262 ARG A N 1
ATOM 1949 C CA . ARG A 1 262 ? -2.117 2.508 -0.697 1.00 91.88 262 ARG A CA 1
ATOM 1950 C C . ARG A 1 262 ? -0.893 2.889 0.124 1.00 91.88 262 ARG A C 1
ATOM 1952 O O . ARG A 1 262 ? -0.913 2.746 1.345 1.00 91.88 262 ARG A O 1
ATOM 1959 N N . GLY A 1 263 ? 0.173 3.335 -0.530 1.00 93.12 263 GLY A N 1
ATOM 1960 C CA . GLY A 1 263 ? 1.417 3.708 0.123 1.00 93.12 263 GLY A CA 1
ATOM 1961 C C . GLY A 1 263 ? 1.226 4.879 1.076 1.00 93.12 263 GLY A C 1
ATOM 1962 O O . GLY A 1 263 ? 0.551 5.864 0.774 1.00 93.12 263 GLY A O 1
ATOM 1963 N N . VAL A 1 264 ? 1.858 4.772 2.236 1.00 91.12 264 VAL A N 1
ATOM 1964 C CA . VAL A 1 264 ? 1.980 5.851 3.209 1.00 91.12 264 VAL A CA 1
ATOM 1965 C C . VAL A 1 264 ? 3.361 6.470 3.040 1.00 91.12 264 VAL A C 1
ATOM 1967 O O . VAL A 1 264 ? 4.364 5.763 2.964 1.00 91.12 264 VAL A O 1
ATOM 1970 N N . SER A 1 265 ? 3.395 7.798 2.960 1.00 88.94 265 SER A N 1
ATOM 1971 C CA . SER A 1 265 ? 4.615 8.603 2.947 1.00 88.94 265 SER A CA 1
ATOM 1972 C C . SER A 1 265 ? 4.558 9.537 4.146 1.00 88.94 265 SER A C 1
ATOM 1974 O O . SER A 1 265 ? 3.925 10.589 4.076 1.00 88.94 265 SER A O 1
ATOM 1976 N N . GLU A 1 266 ? 5.190 9.144 5.246 1.00 81.69 266 GLU A N 1
ATOM 1977 C CA . GLU A 1 266 ? 5.256 9.952 6.466 1.00 81.69 266 GLU A CA 1
ATOM 1978 C C . GLU A 1 266 ? 6.687 10.424 6.714 1.00 81.69 266 GLU A C 1
ATOM 1980 O O . GLU A 1 266 ? 7.658 9.682 6.542 1.00 81.69 266 GLU A O 1
ATOM 1985 N N . GLU A 1 267 ? 6.821 11.689 7.108 1.00 78.69 267 GLU A N 1
ATOM 1986 C CA . GLU A 1 267 ? 8.111 12.253 7.485 1.00 78.69 267 GLU A CA 1
ATOM 1987 C C . GLU A 1 267 ? 8.675 11.477 8.685 1.00 78.69 267 GLU A C 1
ATOM 1989 O O . GLU A 1 267 ? 7.988 11.238 9.675 1.00 78.69 267 GLU A O 1
ATOM 1994 N N . GLY A 1 268 ? 9.924 11.022 8.574 1.00 77.19 268 GLY A N 1
ATOM 1995 C CA . GLY A 1 268 ? 10.564 10.178 9.587 1.00 77.19 268 GLY A CA 1
ATOM 1996 C C . GLY A 1 268 ? 10.358 8.668 9.413 1.00 77.19 268 GLY A C 1
ATOM 1997 O O . GLY A 1 268 ? 11.172 7.912 9.939 1.00 77.19 268 GLY A O 1
ATOM 1998 N N . ALA A 1 269 ? 9.374 8.209 8.625 1.00 77.62 269 ALA A N 1
ATOM 1999 C CA . ALA A 1 269 ? 9.164 6.777 8.346 1.00 77.62 269 ALA A CA 1
ATOM 2000 C C . ALA A 1 269 ? 10.177 6.189 7.348 1.00 77.62 269 ALA A C 1
ATOM 2002 O O . ALA A 1 269 ? 10.207 4.988 7.099 1.00 77.62 269 ALA A O 1
ATOM 2003 N N . GLY A 1 270 ? 11.038 7.033 6.786 1.00 71.31 270 GLY A N 1
ATOM 2004 C CA . GLY A 1 270 ? 12.117 6.627 5.897 1.00 71.31 270 GLY A CA 1
ATOM 2005 C C . GLY A 1 270 ? 11.754 6.649 4.420 1.00 71.31 270 GLY A C 1
ATOM 2006 O O . GLY A 1 270 ? 12.685 6.709 3.636 1.00 71.31 270 GLY A O 1
ATOM 2007 N N . GLY A 1 271 ? 10.473 6.711 4.040 1.00 83.38 271 GLY A N 1
ATOM 2008 C CA . GLY A 1 271 ? 10.055 6.740 2.639 1.00 83.38 271 GLY A CA 1
ATOM 2009 C C . GLY A 1 271 ? 8.600 6.354 2.414 1.00 83.38 271 GLY A C 1
ATOM 2010 O O . GLY A 1 271 ? 7.765 6.469 3.311 1.00 83.38 271 GLY A O 1
ATOM 2011 N N . VAL A 1 272 ? 8.306 5.893 1.195 1.00 92.25 272 VAL A N 1
ATOM 2012 C CA . VAL A 1 272 ? 7.005 5.320 0.819 1.00 92.25 272 VAL A CA 1
ATOM 2013 C C . VAL A 1 272 ? 6.990 3.842 1.195 1.00 92.25 272 VAL A C 1
ATOM 2015 O O . VAL A 1 272 ? 7.896 3.089 0.828 1.00 92.25 272 VAL A O 1
ATOM 2018 N N . GLY A 1 273 ? 5.936 3.396 1.870 1.00 93.06 273 GLY A N 1
ATOM 2019 C CA . GLY A 1 273 ? 5.737 1.980 2.156 1.00 93.06 273 GLY A CA 1
ATOM 2020 C C . GLY A 1 273 ? 4.276 1.600 2.300 1.00 93.06 273 GLY A C 1
ATOM 2021 O O . GLY A 1 273 ? 3.415 2.442 2.547 1.00 93.06 273 GLY A O 1
ATOM 2022 N N . LEU A 1 274 ? 3.993 0.313 2.139 1.00 94.44 274 LEU A N 1
ATOM 2023 C CA . LEU A 1 274 ? 2.689 -0.239 2.478 1.00 94.44 274 LEU A CA 1
ATOM 2024 C C . LEU A 1 274 ? 2.654 -0.539 3.976 1.00 94.44 274 LEU A C 1
ATOM 2026 O O . LEU A 1 274 ? 3.595 -1.114 4.526 1.00 94.44 274 LEU A O 1
ATOM 2030 N N . VAL A 1 275 ? 1.559 -0.165 4.634 1.00 93.75 275 VAL A N 1
ATOM 2031 C CA . VAL A 1 275 ? 1.368 -0.389 6.069 1.00 93.75 275 VAL A CA 1
ATOM 2032 C C . VAL A 1 275 ? 0.204 -1.363 6.240 1.00 93.75 275 VAL A C 1
ATOM 2034 O O . VAL A 1 275 ? -0.947 -0.922 6.273 1.00 93.75 275 VAL A O 1
ATOM 2037 N N . PRO A 1 276 ? 0.471 -2.684 6.324 1.00 91.56 276 PRO A N 1
ATOM 2038 C CA . PRO A 1 276 ? -0.584 -3.687 6.347 1.00 91.56 276 PRO A CA 1
ATOM 2039 C C . PRO A 1 276 ? -1.622 -3.413 7.437 1.00 91.56 276 PRO A C 1
ATOM 2041 O O . PRO A 1 276 ? -1.265 -3.042 8.559 1.00 91.56 276 PRO A O 1
ATOM 2044 N N . TYR A 1 277 ? -2.895 -3.642 7.108 1.00 89.62 277 TYR A N 1
ATOM 2045 C CA . TYR A 1 277 ? -4.080 -3.366 7.933 1.00 89.62 277 TYR A CA 1
ATOM 2046 C C . TYR A 1 277 ? -4.450 -1.878 8.010 1.00 89.62 277 TYR A C 1
ATOM 2048 O O . TYR A 1 277 ? -5.629 -1.550 7.908 1.00 89.62 277 TYR A O 1
ATOM 2056 N N . LEU A 1 278 ? -3.474 -0.971 8.144 1.00 91.50 278 LEU A N 1
ATOM 2057 C CA . LEU A 1 278 ? -3.725 0.477 8.079 1.00 91.50 278 LEU A CA 1
ATOM 2058 C C . LEU A 1 278 ? -4.137 0.916 6.665 1.00 91.50 278 LEU A C 1
ATOM 2060 O O . LEU A 1 278 ? -4.946 1.826 6.512 1.00 91.50 278 LEU A O 1
ATOM 2064 N N . ASP A 1 279 ? -3.618 0.252 5.638 1.00 92.00 279 ASP A N 1
ATOM 2065 C CA . ASP A 1 279 ? -3.929 0.493 4.227 1.00 92.00 279 ASP A CA 1
ATOM 2066 C C . ASP A 1 279 ? -5.349 0.071 3.802 1.00 92.00 279 ASP A C 1
ATOM 2068 O O . ASP A 1 279 ? -5.749 0.326 2.668 1.00 92.00 279 ASP A O 1
ATOM 2072 N N . PHE A 1 280 ? -6.133 -0.544 4.696 1.00 90.31 280 PHE A N 1
ATOM 2073 C CA . PHE A 1 280 ? -7.574 -0.768 4.497 1.00 90.31 280 PHE A CA 1
ATOM 2074 C C . PHE A 1 280 ? -8.414 0.452 4.873 1.00 90.31 280 PHE A C 1
ATOM 2076 O O . PHE A 1 280 ? -9.629 0.455 4.693 1.00 90.31 280 PHE A O 1
ATOM 2083 N N . ALA A 1 281 ? -7.808 1.471 5.473 1.00 89.12 281 ALA A N 1
ATOM 2084 C CA . ALA A 1 281 ? -8.538 2.646 5.891 1.00 89.12 281 ALA A CA 1
ATOM 2085 C C . ALA A 1 281 ? -8.826 3.540 4.673 1.00 89.12 281 ALA A C 1
ATOM 2087 O O . ALA A 1 281 ? -7.909 4.008 3.997 1.00 89.12 281 ALA A O 1
ATOM 2088 N N . ASN A 1 282 ? -10.110 3.766 4.389 1.00 86.88 282 ASN A N 1
ATOM 2089 C CA . ASN A 1 282 ? -10.540 4.536 3.225 1.00 86.88 282 ASN A CA 1
ATOM 2090 C C . ASN A 1 282 ? -10.309 6.036 3.429 1.00 86.88 282 ASN A C 1
ATOM 2092 O O . ASN A 1 282 ? -10.275 6.534 4.556 1.00 86.88 282 ASN A O 1
ATOM 2096 N N . HIS A 1 283 ? -10.181 6.781 2.332 1.00 83.12 283 HIS A N 1
ATOM 2097 C CA . HIS A 1 283 ? -10.134 8.237 2.412 1.00 83.12 283 HIS A CA 1
ATOM 2098 C C . HIS A 1 283 ? -11.499 8.796 2.837 1.00 83.12 283 HIS A C 1
ATOM 2100 O O . HIS A 1 283 ? -12.535 8.320 2.374 1.00 83.12 283 HIS A O 1
ATOM 2106 N N . GLY A 1 284 ? -11.492 9.787 3.730 1.00 73.81 284 GLY A N 1
ATOM 2107 C CA . GLY A 1 284 ? -12.695 10.498 4.150 1.00 73.81 284 GLY A CA 1
ATOM 2108 C C . GLY A 1 284 ? -12.718 11.913 3.602 1.00 73.81 284 GLY A C 1
ATOM 2109 O O . GLY A 1 284 ? -11.748 12.650 3.769 1.00 73.81 284 GLY A O 1
ATOM 2110 N N . ASP A 1 285 ? -13.846 12.320 3.026 1.00 66.75 285 ASP A N 1
ATOM 2111 C CA . ASP A 1 285 ? -14.025 13.680 2.520 1.00 66.75 285 ASP A CA 1
ATOM 2112 C C . ASP A 1 285 ? -14.095 14.667 3.697 1.00 66.75 285 ASP A C 1
ATOM 2114 O O . ASP A 1 285 ? -15.114 14.804 4.374 1.00 66.75 285 ASP A O 1
ATOM 2118 N N . GLY A 1 286 ? -12.982 15.332 4.013 1.00 49.66 286 GLY A N 1
ATOM 2119 C CA . GLY A 1 286 ? -12.946 16.275 5.129 1.00 49.66 286 GLY A CA 1
ATOM 2120 C C . GLY A 1 286 ? -11.607 16.974 5.330 1.00 49.66 286 GLY A C 1
ATOM 2121 O O . GLY A 1 286 ? -10.795 16.525 6.126 1.00 49.66 286 GLY A O 1
ATOM 2122 N N . GLY A 1 287 ? -11.427 18.127 4.675 1.00 50.56 287 GLY A N 1
ATOM 2123 C CA . GLY A 1 287 ? -10.427 19.143 5.037 1.00 50.56 287 GLY A CA 1
ATOM 2124 C C . GLY A 1 287 ? -8.946 18.794 4.811 1.00 50.56 287 GLY A C 1
ATOM 2125 O O . GLY A 1 287 ? -8.555 17.655 4.579 1.00 50.56 287 GLY A O 1
ATOM 2126 N N . ARG A 1 288 ? -8.093 19.830 4.844 1.00 41.50 288 ARG A N 1
ATOM 2127 C CA . ARG A 1 288 ? -6.638 19.743 4.620 1.00 41.50 288 ARG A CA 1
ATOM 2128 C C . ARG A 1 288 ? -5.984 18.906 5.731 1.00 41.50 288 ARG A C 1
ATOM 2130 O O . ARG A 1 288 ? -5.779 19.437 6.815 1.00 41.50 288 ARG A O 1
ATOM 2137 N N . GLY A 1 289 ? -5.652 17.636 5.482 1.00 49.41 289 GLY A N 1
ATOM 2138 C CA . GLY A 1 289 ? -4.931 16.849 6.497 1.00 49.41 289 GLY A CA 1
ATOM 2139 C C . GLY A 1 289 ? -4.803 15.334 6.319 1.00 49.41 289 GLY A C 1
ATOM 2140 O O . GLY A 1 289 ? -4.565 14.660 7.310 1.00 49.41 289 GLY A O 1
ATOM 2141 N N . GLY A 1 290 ? -4.967 14.759 5.120 1.00 55.56 290 GLY A N 1
ATOM 2142 C CA . GLY A 1 290 ? -4.761 13.308 4.939 1.00 55.56 290 GLY A CA 1
ATOM 2143 C C . GLY A 1 290 ? -5.723 12.428 5.750 1.00 55.56 290 GLY A C 1
ATOM 2144 O O . GLY A 1 290 ? -5.375 11.305 6.114 1.00 55.56 290 GLY A O 1
ATOM 2145 N N . GLY A 1 291 ? -6.915 12.954 6.043 1.00 61.03 291 GLY A N 1
ATOM 2146 C CA . GLY A 1 291 ? -7.921 12.303 6.865 1.00 61.03 291 GLY A CA 1
ATOM 2147 C C . GLY A 1 291 ? -8.407 10.969 6.295 1.00 61.03 291 GLY A C 1
ATOM 2148 O O . GLY A 1 291 ? -8.543 10.776 5.083 1.00 61.03 291 GLY A O 1
ATOM 2149 N N . VAL A 1 292 ? -8.678 10.045 7.205 1.00 72.81 292 VAL A N 1
ATOM 2150 C CA . VAL A 1 292 ? -9.160 8.690 6.948 1.00 72.81 292 VAL A CA 1
ATOM 2151 C C . VAL A 1 292 ? -10.594 8.578 7.459 1.00 72.81 292 VAL A C 1
ATOM 2153 O O . VAL A 1 292 ? -10.907 9.081 8.540 1.00 72.81 292 VAL A O 1
ATOM 2156 N N . ALA A 1 293 ? -11.469 7.928 6.698 1.00 73.81 293 ALA A N 1
ATOM 2157 C CA . ALA A 1 293 ? -12.824 7.598 7.116 1.00 73.81 293 ALA A CA 1
ATOM 2158 C C . ALA A 1 293 ? -12.891 6.178 7.682 1.00 73.81 293 ALA A C 1
ATOM 2160 O O . ALA A 1 293 ? -12.424 5.218 7.065 1.00 73.81 293 ALA A O 1
ATOM 2161 N N . LEU A 1 294 ? -13.531 6.056 8.843 1.00 73.19 294 LEU A N 1
ATOM 2162 C CA . LEU A 1 294 ? -14.104 4.800 9.306 1.00 73.19 294 LEU A CA 1
ATOM 2163 C C . LEU A 1 294 ? -15.582 4.787 8.898 1.00 73.19 294 LEU A C 1
ATOM 2165 O O . LEU A 1 294 ? -16.370 5.568 9.429 1.00 73.19 294 LEU A O 1
ATOM 2169 N N . GLY A 1 295 ? -15.940 3.928 7.942 1.00 64.94 295 GLY A N 1
ATOM 2170 C CA . GLY A 1 295 ? -17.290 3.859 7.363 1.00 64.94 295 GLY A CA 1
ATOM 2171 C C . GLY A 1 295 ? -17.589 4.939 6.311 1.00 64.94 295 GLY A C 1
ATOM 2172 O O . GLY A 1 295 ? -16.682 5.472 5.669 1.00 64.94 295 GLY A O 1
ATOM 2173 N N . ASP A 1 296 ? -18.874 5.245 6.115 1.00 56.91 296 ASP A N 1
ATOM 2174 C CA . ASP A 1 296 ? -19.346 6.220 5.125 1.00 56.91 296 ASP A CA 1
ATOM 2175 C C . ASP A 1 296 ? -19.511 7.609 5.764 1.00 56.91 296 ASP A C 1
ATOM 2177 O O . ASP A 1 296 ? -20.532 7.936 6.370 1.00 56.91 296 ASP A O 1
ATOM 2181 N N . GLY A 1 297 ? -18.476 8.443 5.662 1.00 63.62 297 GLY A N 1
ATOM 2182 C CA . GLY A 1 297 ? -18.502 9.810 6.177 1.00 63.62 297 GLY A CA 1
ATOM 2183 C C . GLY A 1 297 ? -17.201 10.573 5.939 1.00 63.62 297 GLY A C 1
ATOM 2184 O O . GLY A 1 297 ? -16.241 10.047 5.383 1.00 63.62 297 GLY A O 1
ATOM 2185 N N . GLY A 1 298 ? -17.166 11.839 6.367 1.00 69.44 298 GLY A N 1
ATOM 2186 C CA . GLY A 1 298 ? -15.947 12.649 6.294 1.00 69.44 298 GLY A CA 1
ATOM 2187 C C . GLY A 1 298 ? -14.826 12.147 7.208 1.00 69.44 298 GLY A C 1
ATOM 2188 O O . GLY A 1 298 ? -15.063 11.306 8.081 1.00 69.44 298 GLY A O 1
ATOM 2189 N N . ALA A 1 299 ? -13.619 12.694 7.038 1.00 78.25 299 ALA A N 1
ATOM 2190 C CA . ALA A 1 299 ? -12.432 12.328 7.815 1.00 78.25 299 ALA A CA 1
ATOM 2191 C C . ALA A 1 299 ? -12.733 12.185 9.323 1.00 78.25 299 ALA A C 1
ATOM 2193 O O . ALA A 1 299 ? -13.146 13.131 9.995 1.00 78.25 299 ALA A O 1
ATOM 2194 N N . SER A 1 300 ? -12.569 10.972 9.848 1.00 83.88 300 SER A N 1
ATOM 2195 C CA . SER A 1 300 ? -12.799 10.622 11.254 1.00 83.88 300 SER A CA 1
ATOM 2196 C C . SER A 1 300 ? -11.507 10.287 11.987 1.00 83.88 300 SER A C 1
ATOM 2198 O O . SER A 1 300 ? -11.488 10.303 13.216 1.00 83.88 300 SER A O 1
ATOM 2200 N N . CYS A 1 301 ? -10.440 10.003 11.244 1.00 89.06 301 CYS A N 1
ATOM 2201 C CA . CYS A 1 301 ? -9.145 9.624 11.773 1.00 89.06 301 CYS A CA 1
ATOM 2202 C C . CYS A 1 301 ? -8.003 10.334 11.048 1.00 89.06 301 CYS A C 1
ATOM 2204 O O . CYS A 1 301 ? -8.139 10.736 9.894 1.00 89.06 301 CYS A O 1
ATOM 2206 N N . GLU A 1 302 ? -6.863 10.424 11.717 1.00 90.44 302 GLU A N 1
ATOM 2207 C CA . GLU A 1 302 ? -5.585 10.829 11.141 1.00 90.44 302 GLU A CA 1
ATOM 2208 C C . GLU A 1 302 ? -4.569 9.695 11.266 1.00 90.44 302 GLU A C 1
ATOM 2210 O O . GLU A 1 302 ? -4.600 8.907 12.220 1.00 90.44 302 GLU A O 1
ATOM 2215 N N . ARG A 1 303 ? -3.681 9.607 10.276 1.00 90.94 303 ARG A N 1
ATOM 2216 C CA . ARG A 1 303 ? -2.502 8.739 10.322 1.00 90.94 303 ARG A CA 1
ATOM 2217 C C . ARG A 1 303 ? -1.330 9.524 10.894 1.00 90.94 303 ARG A C 1
ATOM 2219 O O . ARG A 1 303 ? -1.245 10.734 10.690 1.00 90.94 303 ARG A O 1
ATOM 2226 N N . GLY A 1 304 ? -0.449 8.836 11.601 1.00 90.69 304 GLY A N 1
ATOM 2227 C CA . GLY A 1 304 ? 0.803 9.420 12.050 1.00 90.69 304 GLY A CA 1
ATOM 2228 C C . GLY A 1 304 ? 1.909 8.389 12.205 1.00 90.69 304 GLY A C 1
ATOM 2229 O O . GLY A 1 304 ? 1.657 7.184 12.294 1.00 90.69 304 GLY A O 1
ATOM 2230 N N . PHE A 1 305 ? 3.130 8.902 12.322 1.00 92.81 305 PHE A N 1
ATOM 2231 C CA . PHE A 1 305 ? 4.330 8.129 12.602 1.00 92.81 305 PHE A CA 1
ATOM 2232 C C . PHE A 1 305 ? 4.883 8.516 13.971 1.00 92.81 305 PHE A C 1
ATOM 2234 O O . PHE A 1 305 ? 5.099 9.696 14.245 1.00 92.81 305 PHE A O 1
ATOM 2241 N N . ASP A 1 306 ? 5.142 7.530 14.825 1.00 91.94 306 ASP A N 1
ATOM 2242 C CA . ASP A 1 306 ? 5.899 7.726 16.057 1.00 91.94 306 ASP A CA 1
ATOM 2243 C C . ASP A 1 306 ? 7.379 7.378 15.809 1.00 91.94 306 ASP A C 1
ATOM 2245 O O . ASP A 1 306 ? 7.724 6.191 15.765 1.00 91.94 306 ASP A O 1
ATOM 2249 N N . PRO A 1 307 ? 8.280 8.373 15.683 1.00 89.81 307 PRO A N 1
ATOM 2250 C CA . PRO A 1 307 ? 9.692 8.127 15.409 1.00 89.81 307 PRO A CA 1
ATOM 2251 C C . PRO A 1 307 ? 10.429 7.471 16.580 1.00 89.81 307 PRO A C 1
ATOM 2253 O O . PRO A 1 307 ? 11.449 6.821 16.358 1.00 89.81 307 PRO A O 1
ATOM 2256 N N . ALA A 1 308 ? 9.933 7.599 17.816 1.00 90.69 308 ALA A N 1
ATOM 2257 C CA . ALA A 1 308 ? 10.573 6.983 18.976 1.00 90.69 308 ALA A CA 1
ATOM 2258 C C . ALA A 1 308 ? 10.410 5.458 18.961 1.00 90.69 308 ALA A C 1
ATOM 2260 O O . ALA A 1 308 ? 11.292 4.728 19.413 1.00 90.69 308 ALA A O 1
ATOM 2261 N N . THR A 1 309 ? 9.286 4.973 18.429 1.00 89.56 309 THR A N 1
ATOM 2262 C CA . THR A 1 309 ? 8.969 3.540 18.373 1.00 89.56 309 THR A CA 1
ATOM 2263 C C . THR A 1 309 ? 9.007 2.955 16.957 1.00 89.56 309 THR A C 1
ATOM 2265 O O . THR A 1 309 ? 8.949 1.731 16.800 1.00 89.56 309 THR A O 1
ATOM 2268 N N . GLY A 1 310 ? 9.108 3.801 15.928 1.00 90.31 310 GLY A N 1
ATOM 2269 C CA . GLY A 1 310 ? 9.034 3.430 14.512 1.00 90.31 310 GLY A CA 1
ATOM 2270 C C . GLY A 1 310 ? 7.653 2.918 14.083 1.00 90.31 310 GLY A C 1
ATOM 2271 O O . GLY A 1 310 ? 7.542 2.124 13.144 1.00 90.31 310 GLY A O 1
ATOM 2272 N N . ARG A 1 311 ? 6.598 3.268 14.823 1.00 92.19 311 ARG A N 1
ATOM 2273 C CA . ARG A 1 311 ? 5.247 2.722 14.629 1.00 92.19 311 ARG A CA 1
ATOM 2274 C C . ARG A 1 311 ? 4.402 3.681 13.804 1.00 92.19 311 ARG A C 1
ATOM 2276 O O . ARG A 1 311 ? 4.408 4.879 14.067 1.00 92.19 311 ARG A O 1
ATOM 2283 N N . HIS A 1 312 ? 3.604 3.138 12.891 1.00 93.12 312 HIS A N 1
ATOM 2284 C CA . HIS A 1 312 ? 2.472 3.888 12.352 1.00 93.12 312 HIS A CA 1
ATOM 2285 C C . HIS A 1 312 ? 1.295 3.794 13.314 1.00 93.12 312 HIS A C 1
ATOM 2287 O O . HIS A 1 312 ? 1.052 2.737 13.907 1.00 93.12 312 HIS A O 1
ATOM 2293 N N . VAL A 1 313 ? 0.555 4.885 13.452 1.00 92.50 313 VAL A N 1
ATOM 2294 C CA . VAL A 1 313 ? -0.607 4.986 14.329 1.00 92.50 313 VAL A CA 1
ATOM 2295 C C . VAL A 1 313 ? -1.806 5.536 13.570 1.00 92.50 313 VAL A C 1
ATOM 2297 O O . VAL A 1 313 ? -1.663 6.345 12.656 1.00 92.50 313 VAL A O 1
ATOM 2300 N N . LEU A 1 314 ? -2.999 5.097 13.962 1.00 92.44 314 LEU A N 1
ATOM 2301 C CA . LEU A 1 314 ? -4.259 5.709 13.544 1.00 92.44 314 LEU A CA 1
ATOM 2302 C C . LEU A 1 314 ? -4.917 6.321 14.777 1.00 92.44 314 LEU A C 1
ATOM 2304 O O . LEU A 1 314 ? -5.116 5.614 15.765 1.00 92.44 314 LEU A O 1
ATOM 2308 N N . ARG A 1 315 ? -5.259 7.609 14.727 1.00 92.31 315 ARG A N 1
ATOM 2309 C CA . ARG A 1 315 ? -5.904 8.337 15.830 1.00 92.31 315 ARG A CA 1
ATOM 2310 C C . ARG A 1 315 ? -7.260 8.869 15.410 1.00 92.31 315 ARG A C 1
ATOM 2312 O O . ARG A 1 315 ? -7.427 9.306 14.277 1.00 92.31 315 ARG A O 1
ATOM 2319 N N . ALA A 1 316 ? -8.232 8.839 16.310 1.00 91.56 316 ALA A N 1
ATOM 2320 C CA . ALA A 1 316 ? -9.535 9.451 16.091 1.00 91.56 316 ALA A CA 1
ATOM 2321 C C . ALA A 1 316 ? -9.423 10.984 16.148 1.00 91.56 316 ALA A C 1
ATOM 2323 O O . ALA A 1 316 ? -8.928 11.539 17.123 1.00 91.56 316 ALA A O 1
ATOM 2324 N N . LEU A 1 317 ? -9.931 11.684 15.134 1.00 90.38 317 LEU A N 1
ATOM 2325 C CA . LEU A 1 317 ? -10.007 13.154 15.110 1.00 90.38 317 LEU A CA 1
ATOM 2326 C C . LEU A 1 317 ? -11.238 13.692 15.848 1.00 90.38 317 LEU A C 1
ATOM 2328 O O . LEU A 1 317 ? -11.297 14.856 16.236 1.00 90.38 317 LEU A O 1
ATOM 2332 N N . ARG A 1 318 ? -12.246 12.841 16.009 1.00 89.00 318 ARG A N 1
ATOM 2333 C CA . ARG A 1 318 ? -13.536 13.136 16.628 1.00 89.00 318 ARG A CA 1
ATOM 2334 C C . ARG A 1 318 ? -14.073 11.874 17.281 1.00 89.00 318 ARG A C 1
ATOM 2336 O O . ARG A 1 318 ? -13.561 10.789 17.021 1.00 89.00 318 ARG A O 1
ATOM 2343 N N . ASP A 1 319 ? -15.120 12.015 18.078 1.00 89.81 319 ASP A N 1
ATOM 2344 C CA . ASP A 1 319 ? -15.849 10.855 18.576 1.00 89.81 319 ASP A CA 1
ATOM 2345 C C . ASP A 1 319 ? -16.448 10.070 17.398 1.00 89.81 319 ASP A C 1
ATOM 2347 O O . ASP A 1 319 ? -17.021 10.649 16.469 1.00 89.81 319 ASP A O 1
ATOM 2351 N N . ILE A 1 320 ? -16.293 8.747 17.428 1.00 88.00 320 ILE A N 1
ATOM 2352 C CA . ILE A 1 320 ? -16.741 7.829 16.380 1.00 88.00 320 ILE A CA 1
ATOM 2353 C C . ILE A 1 320 ? -17.715 6.854 17.020 1.00 88.00 320 ILE A C 1
ATOM 2355 O O . ILE A 1 320 ? -17.370 6.138 17.962 1.00 88.00 320 ILE A O 1
ATOM 2359 N N . ALA A 1 321 ? -18.949 6.850 16.526 1.00 86.31 321 ALA A N 1
ATOM 2360 C CA . ALA A 1 321 ? -19.952 5.897 16.968 1.00 86.31 321 ALA A CA 1
ATOM 2361 C C . ALA A 1 321 ? -19.543 4.468 16.563 1.00 86.31 321 ALA A C 1
ATOM 2363 O O . ALA A 1 321 ? -18.912 4.293 15.517 1.00 86.31 321 ALA A O 1
ATOM 2364 N N . PRO A 1 322 ? -19.906 3.448 17.358 1.00 84.50 322 PRO A N 1
ATOM 2365 C CA . PRO A 1 322 ? -19.710 2.072 16.942 1.00 84.50 322 PRO A CA 1
ATOM 2366 C C . PRO A 1 322 ? -20.565 1.793 15.709 1.00 84.50 322 PRO A C 1
ATOM 2368 O O . PRO A 1 322 ? -21.701 2.269 15.611 1.00 84.50 322 PRO A O 1
ATOM 2371 N N . GLU A 1 323 ? -20.057 0.980 14.791 1.00 78.69 323 GLU A N 1
ATOM 2372 C CA . GLU A 1 323 ? -20.902 0.474 13.725 1.00 78.69 323 GLU A CA 1
ATOM 2373 C C . GLU A 1 323 ? -21.853 -0.564 14.312 1.00 78.69 323 GLU A C 1
ATOM 2375 O O . GLU A 1 323 ? -21.455 -1.635 14.785 1.00 78.69 323 GLU A O 1
ATOM 2380 N N . VAL A 1 324 ? -23.138 -0.220 14.319 1.00 60.97 324 VAL A N 1
ATOM 2381 C CA . VAL A 1 324 ? -24.194 -1.169 14.642 1.00 60.97 324 VAL A CA 1
ATOM 2382 C C . VAL A 1 324 ? -24.252 -2.124 13.462 1.00 60.97 324 VAL A C 1
ATOM 2384 O O . VAL A 1 324 ? -24.747 -1.756 12.400 1.00 60.97 324 VAL A O 1
ATOM 2387 N N . SER A 1 325 ? -23.711 -3.334 13.621 1.00 55.22 325 SER A N 1
ATOM 2388 C CA . SER A 1 325 ? -23.885 -4.376 12.615 1.00 55.22 325 SER A CA 1
ATOM 2389 C C . SER A 1 325 ? -25.386 -4.605 12.449 1.00 55.22 325 SER A C 1
ATOM 2391 O O . SER A 1 325 ? -26.020 -5.217 13.313 1.00 55.22 325 SER A O 1
ATOM 2393 N N . SER A 1 326 ? -25.972 -4.098 11.366 1.00 45.72 326 SER A N 1
ATOM 2394 C CA . SER A 1 326 ? -27.200 -4.674 10.834 1.00 45.72 326 SER A CA 1
ATOM 2395 C C . SER A 1 326 ? -26.862 -6.136 10.572 1.00 45.72 326 SER A C 1
ATOM 2397 O O . SER A 1 326 ? -25.978 -6.392 9.762 1.00 45.72 326 SER A O 1
ATOM 2399 N N . GLY A 1 327 ? -27.426 -7.040 11.375 1.00 45.53 327 GLY A N 1
ATOM 2400 C CA . GLY A 1 327 ? -26.967 -8.423 11.484 1.00 45.53 327 GLY A CA 1
ATOM 2401 C C . GLY A 1 327 ? -26.729 -9.084 10.128 1.00 45.53 327 GLY A C 1
ATOM 2402 O O . GLY A 1 327 ? -27.661 -9.179 9.333 1.00 45.53 327 GLY A O 1
ATOM 2403 N N . ASP A 1 328 ? -25.491 -9.533 9.938 1.00 42.00 328 ASP A N 1
ATOM 2404 C CA . ASP A 1 328 ? -25.102 -10.597 9.014 1.00 42.00 328 ASP A CA 1
ATOM 2405 C C . ASP A 1 328 ? -24.814 -11.850 9.858 1.00 42.00 328 ASP A C 1
ATOM 2407 O O . ASP A 1 328 ? -24.132 -11.706 10.908 1.00 42.00 328 ASP A O 1
#

Sequence (328 aa):
MGTPVRAAVGRLRALGPHASGFADYLSCNTKGFLAANEEISESFPLVARRSGAKGYGLLCGPRPARAGEELLRVPPAVWLPYCAEAAVRKAEAGAPDFLARLSNTCAKIGGGDASKVAPVACLALELLFTLERIAKIVFTPQYSIEKEAGETFEKRHDNGARDAREPYLGLLWEASASEDALPHPLLMGPEHLDLLQASPLRDSITAASEIYSTLHRRLFGLEGGDADSSSRGGVHHAGIEASPSASTTTDFLWALGVILSRGVSEEGAGGVGLVPYLDFANHGDGGRGGGVALGDGGASCERGFDPATGRHVLRALRDIAPEVSSGD

pLDDT: mean 75.73, std 17.97, range [34.34, 94.44]

Organism: Ectocarpus siliculosus (NCBI:txid2880)

Radius of gyration: 21.84 Å; Cα contacts (8 Å, |Δi|>4): 470; chains: 1; bounding box: 52×70×59 Å